Protein 2OD0 (pdb70)

Solvent-accessible surface area: 12046 Å² total

Organism: Vibrio parahaemolyticus serotype O3:K6 (strain RIMD 2210633) (NCBI:txid223926)

Foldseek 3Di:
DCLVVVCVLLCVLPDWDWDALQFIDIDGPNWWWTQDPNFIWTADPPVRQVVCVVVPAAADWRDDPHDIDGGRTHTDDPVVVVVSVSVNVVRVVRRVNRVD/DVCVVVCVLQVVLADWDWDDLPFIDIDHVRWWWTQDPNFIWTADPPVRQVVCVVVPFAADWRDDPHDIDGGRTGTDDVVLVVVRVNVNVSRNVRRVSRD

Secondary structure (DSSP, 8-state):
-THHHH--GGGGGS--EEE---SEEEESTT--EEEETTEEEEEPPHHHHHHHHHTT----EEEETTEEEE-SEEEPPHHHHH-HHHHHHHHHHHHHHHH-/--HHHH--GGGGGS-EEEE---SEEEEETT--EEEETTEEEEE--HHHHHHHHHTT----EEEETTEEEE-SEEEPPHHHHT-HHHHHHHHHHHHHHH-

Sequence (199 aa):
KPILKDSKLFEALGTIKSRSFGGFGLFADETFALVVNNQLHIRADQQTSSDFETQGLKPYVYKKRGFPVVTKYYAISSELWESSDRLIEVAKKSLENAKLKPILKDSKLFEALGTIKSRSFGGFGLFADETFALVVNNQLHIRADQQTSSDFETQGLKPYVYKKRGFPVVTKYYAISSELWESSDRLIEVAKKSLENAK

InterPro domains:
  IPR007076 TfoX, N-terminal [PF04993] (12-103)
  IPR007077 TfoX, C-terminal [PF04994] (115-193)
  IPR026256 DNA transformation protein TfoX-like, gammaproteobacteria [PIRSF028788] (6-193)
  IPR047525 DNA transformation protein TfoX-like [PTHR36121] (1-193)

Structure (mmCIF, N/CA/C/O backbone):
data_2OD0
#
_entry.id   2OD0
#
_cell.length_a   42.458
_cell.length_b   42.876
_cell.length_c   157.900
_cell.angle_alpha   90.00
_cell.angle_beta   90.00
_cell.angle_gamma   90.00
#
_symmetry.space_group_name_H-M   'P 21 21 21'
#
loop_
_entity.id
_entity.type
_entity.pdbx_description
1 polymer 'Hypothetical protein VP1028'
2 non-polymer 'MAGNESIUM ION'
3 non-polymer 'SULFATE ION'
4 water water
#
loop_
_atom_site.group_PDB
_atom_site.id
_atom_site.type_symbol
_atom_site.label_atom_id
_atom_site.label_alt_id
_atom_site.label_comp_id
_atom_site.label_asym_id
_atom_site.label_entity_id
_atom_site.label_seq_id
_atom_site.pdbx_PDB_ins_code
_atom_site.Cartn_x
_atom_site.Cartn_y
_atom_site.Cartn_z
_atom_site.occupancy
_atom_site.B_iso_or_equiv
_atom_site.auth_seq_id
_atom_site.auth_comp_id
_atom_site.auth_asym_id
_atom_site.auth_atom_id
_atom_site.pdbx_PDB_model_num
ATOM 1 N N . LYS A 1 3 ? 10.104 2.257 14.785 1.00 46.54 3 LYS A N 1
ATOM 2 C CA . LYS A 1 3 ? 11.227 2.698 15.689 1.00 45.35 3 LYS A CA 1
ATOM 3 C C . LYS A 1 3 ? 11.919 1.577 16.485 1.00 43.76 3 LYS A C 1
ATOM 4 O O . LYS A 1 3 ? 13.019 1.192 16.086 1.00 43.35 3 LYS A O 1
ATOM 10 N N . PRO A 1 4 ? 11.267 0.992 17.535 1.00 41.47 4 PRO A N 1
ATOM 11 C CA . PRO A 1 4 ? 11.959 -0.010 18.362 1.00 39.89 4 PRO A CA 1
ATOM 12 C C . PRO A 1 4 ? 11.859 -1.415 17.767 1.00 35.64 4 PRO A C 1
ATOM 13 O O . PRO A 1 4 ? 11.835 -2.402 18.479 1.00 33.03 4 PRO A O 1
ATOM 17 N N . ILE A 1 5 ? 11.839 -1.484 16.448 1.00 32.58 5 ILE A N 1
ATOM 18 C CA . ILE A 1 5 ? 11.732 -2.750 15.772 1.00 31.02 5 ILE A CA 1
ATOM 19 C C . ILE A 1 5 ? 12.817 -3.758 16.159 1.00 28.85 5 ILE A C 1
ATOM 20 O O . ILE A 1 5 ? 12.531 -4.943 16.260 1.00 27.83 5 ILE A O 1
ATOM 25 N N . LEU A 1 6 ? 14.054 -3.316 16.387 1.00 28.03 6 LEU A N 1
ATOM 26 C CA . LEU A 1 6 ? 15.138 -4.250 16.718 1.00 27.66 6 LEU A CA 1
ATOM 27 C C . LEU A 1 6 ? 14.883 -4.907 18.074 1.00 27.21 6 LEU A C 1
ATOM 28 O O . LEU A 1 6 ? 14.886 -6.116 18.237 1.00 26.91 6 LEU A O 1
ATOM 33 N N . LYS A 1 7 ? 14.675 -4.075 19.065 1.00 28.56 7 LYS A N 1
ATOM 34 C CA . LYS A 1 7 ? 14.377 -4.568 20.386 1.00 28.99 7 LYS A CA 1
ATOM 35 C C . LYS A 1 7 ? 13.099 -5.385 20.401 1.00 29.04 7 LYS A C 1
ATOM 36 O O . LYS A 1 7 ? 13.055 -6.468 20.979 1.00 29.45 7 LYS A O 1
ATOM 42 N N . ASP A 1 8 ? 12.061 -4.900 19.741 1.00 29.80 8 ASP A N 1
ATOM 43 C CA . ASP A 1 8 ? 10.819 -5.683 19.715 1.00 29.49 8 ASP A CA 1
ATOM 44 C C . ASP A 1 8 ? 10.974 -7.050 19.040 1.00 29.57 8 ASP A C 1
ATOM 45 O O . ASP A 1 8 ? 10.357 -8.027 19.481 1.00 28.45 8 ASP A O 1
ATOM 50 N N . SER A 1 9 ? 11.783 -7.113 17.978 1.00 28.61 9 SER A N 1
ATOM 51 C CA . SER A 1 9 ? 12.092 -8.391 17.332 1.00 28.65 9 SER A CA 1
ATOM 52 C C . SER A 1 9 ? 12.853 -9.347 18.240 1.00 28.20 9 SER A C 1
ATOM 53 O O . SER A 1 9 ? 12.506 -10.518 18.359 1.00 27.66 9 SER A O 1
ATOM 64 N N . LYS A 1 11 ? 13.053 -9.318 21.418 1.00 31.04 11 LYS A N 1
ATOM 65 C CA . LYS A 1 11 ? 12.193 -9.752 22.527 1.00 31.32 11 LYS A CA 1
ATOM 66 C C . LYS A 1 11 ? 11.202 -10.838 22.072 1.00 30.51 11 LYS A C 1
ATOM 67 O O . LYS A 1 11 ? 11.028 -11.852 22.758 1.00 30.28 11 LYS A O 1
ATOM 73 N N . LEU A 1 12 ? 10.574 -10.642 20.925 1.00 29.88 12 LEU A N 1
ATOM 74 C CA . LEU A 1 12 ? 9.592 -11.606 20.419 1.00 29.55 12 LEU A CA 1
ATOM 75 C C . LEU A 1 12 ? 10.229 -12.966 20.217 1.00 28.78 12 LEU A C 1
ATOM 76 O O . LEU A 1 12 ? 9.664 -14.000 20.568 1.00 26.35 12 LEU A O 1
ATOM 81 N N . PHE A 1 13 ? 11.431 -12.961 19.652 1.00 28.74 13 PHE A N 1
ATOM 82 C CA . PHE A 1 13 ? 12.087 -14.221 19.308 1.00 29.19 13 PHE A CA 1
ATOM 83 C C . PHE A 1 13 ? 12.804 -14.948 20.438 1.00 29.32 13 PHE A C 1
ATOM 84 O O . PHE A 1 13 ? 13.348 -16.035 20.212 1.00 28.72 13 PHE A O 1
ATOM 92 N N . GLU A 1 14 ? 12.756 -14.393 21.646 1.00 29.67 14 GLU A N 1
ATOM 93 C CA . GLU A 1 14 ? 13.182 -15.124 22.842 1.00 29.88 14 GLU A CA 1
ATOM 94 C C . GLU A 1 14 ? 12.396 -16.435 23.054 1.00 30.37 14 GLU A C 1
ATOM 95 O O . GLU A 1 14 ? 12.843 -17.302 23.786 1.00 29.51 14 GLU A O 1
ATOM 101 N N . ALA A 1 15 ? 11.257 -16.595 22.374 1.00 30.38 15 ALA A N 1
ATOM 102 C CA . ALA A 1 15 ? 10.615 -17.896 22.220 1.00 30.57 15 ALA A CA 1
ATOM 103 C C . ALA A 1 15 ? 11.551 -18.947 21.638 1.00 30.74 15 ALA A C 1
ATOM 104 O O . ALA A 1 15 ? 11.321 -20.132 21.812 1.00 31.37 15 ALA A O 1
ATOM 106 N N . LEU A 1 16 ? 12.610 -18.523 20.955 1.00 30.69 16 LEU A N 1
ATOM 107 C CA . LEU A 1 16 ? 13.614 -19.435 20.414 1.00 30.81 16 LEU A CA 1
ATOM 108 C C . LEU A 1 16 ? 14.835 -19.609 21.335 1.00 30.80 16 LEU A C 1
ATOM 109 O O . LEU A 1 16 ? 15.799 -20.304 20.977 1.00 32.01 16 LEU A O 1
ATOM 114 N N . GLY A 1 17 ? 14.785 -18.985 22.506 1.00 30.06 17 GLY A N 1
ATOM 115 C CA . GLY A 1 17 ? 15.892 -18.970 23.448 1.00 29.60 17 GLY A CA 1
ATOM 116 C C . GLY A 1 17 ? 16.607 -17.645 23.423 1.00 28.83 17 GLY A C 1
ATOM 117 O O . GLY A 1 17 ? 16.103 -16.672 22.888 1.00 29.25 17 GLY A O 1
ATOM 118 N N . THR A 1 18 ? 17.812 -17.609 23.971 1.00 28.57 18 THR A N 1
ATOM 119 C CA . THR A 1 18 ? 18.597 -16.380 23.971 1.00 28.19 18 THR A CA 1
ATOM 120 C C . THR A 1 18 ? 18.779 -15.863 22.535 1.00 27.19 18 THR A C 1
ATOM 121 O O . THR A 1 18 ? 19.112 -16.623 21.626 1.00 27.39 18 THR A O 1
ATOM 125 N N . ILE A 1 19 ? 18.583 -14.565 22.348 1.00 26.99 19 ILE A N 1
ATOM 126 C CA . ILE A 1 19 ? 18.769 -13.933 21.039 1.00 27.26 19 ILE A CA 1
ATOM 127 C C . ILE A 1 19 ? 19.981 -13.033 21.157 1.00 27.42 19 ILE A C 1
ATOM 128 O O . ILE A 1 19 ? 20.114 -12.289 22.150 1.00 26.51 19 ILE A O 1
ATOM 133 N N . LYS A 1 20 ? 20.879 -13.157 20.176 1.00 27.81 20 LYS A N 1
ATOM 134 C CA . LYS A 1 20 ? 22.077 -12.339 20.068 1.00 28.60 20 LYS A CA 1
ATOM 135 C C . LYS A 1 20 ? 22.019 -11.514 18.797 1.00 28.90 20 LYS A C 1
ATOM 136 O O . LYS A 1 20 ? 21.404 -11.934 17.825 1.00 28.25 20 LYS A O 1
ATOM 142 N N . SER A 1 21 ? 22.625 -10.334 18.832 1.00 28.90 21 SER A N 1
ATOM 143 C CA . SER A 1 21 ? 22.673 -9.443 17.671 1.00 29.66 21 SER A CA 1
ATOM 144 C C . SER A 1 21 ? 24.088 -8.886 17.490 1.00 30.18 21 SER A C 1
ATOM 145 O O . SER A 1 21 ? 24.839 -8.705 18.479 1.00 29.20 21 SER A O 1
ATOM 148 N N . ARG A 1 22 ? 24.440 -8.657 16.233 1.00 29.75 22 ARG A N 1
ATOM 149 C CA . ARG A 1 22 ? 25.639 -7.933 15.861 1.00 30.81 22 ARG A CA 1
ATOM 150 C C . ARG A 1 22 ? 25.426 -7.323 14.479 1.00 29.95 22 ARG A C 1
ATOM 151 O O . ARG A 1 22 ? 24.458 -7.653 13.791 1.00 29.10 22 ARG A O 1
ATOM 159 N N . SER A 1 23 ? 26.304 -6.401 14.111 1.00 29.14 23 SER A N 1
ATOM 160 C CA . SER A 1 23 ? 26.226 -5.702 12.829 1.00 28.81 23 SER A CA 1
ATOM 161 C C . SER A 1 23 ? 26.330 -6.733 11.720 1.00 28.00 23 SER A C 1
ATOM 162 O O . SER A 1 23 ? 27.231 -7.558 11.744 1.00 28.49 23 SER A O 1
ATOM 173 N N . PHE A 1 25 ? 25.380 -6.833 7.302 1.00 28.95 25 PHE A N 1
ATOM 174 C CA . PHE A 1 25 ? 24.774 -6.398 6.016 1.00 29.03 25 PHE A CA 1
ATOM 175 C C . PHE A 1 25 ? 24.156 -5.006 6.060 1.00 29.28 25 PHE A C 1
ATOM 176 O O . PHE A 1 25 ? 23.147 -4.732 5.393 1.00 29.77 25 PHE A O 1
ATOM 184 N N . GLY A 1 26 ? 24.770 -4.134 6.855 1.00 28.46 26 GLY A N 1
ATOM 185 C CA . GLY A 1 26 ? 24.340 -2.735 6.981 1.00 28.91 26 GLY A CA 1
ATOM 186 C C . GLY A 1 26 ? 23.269 -2.515 8.022 1.00 29.14 26 GLY A C 1
ATOM 187 O O . GLY A 1 26 ? 22.867 -1.377 8.270 1.00 29.43 26 GLY A O 1
ATOM 188 N N . GLY A 1 27 ? 22.815 -3.600 8.645 1.00 28.32 27 GLY A N 1
ATOM 189 C CA . GLY A 1 27 ? 21.857 -3.522 9.750 1.00 28.93 27 GLY A CA 1
ATOM 190 C C . GLY A 1 27 ? 22.296 -4.397 10.913 1.00 28.14 27 GLY A C 1
ATOM 191 O O . GLY A 1 27 ? 23.475 -4.481 11.214 1.00 27.78 27 GLY A O 1
ATOM 192 N N . PHE A 1 28 ? 21.344 -5.059 11.560 1.00 27.84 28 PHE A N 1
ATOM 193 C CA . PHE A 1 28 ? 21.633 -5.903 12.719 1.00 28.31 28 PHE A CA 1
ATOM 194 C C . PHE A 1 28 ? 21.065 -7.278 12.531 1.00 27.54 28 PHE A C 1
ATOM 195 O O . PHE A 1 28 ? 19.866 -7.426 12.338 1.00 28.37 28 PHE A O 1
ATOM 203 N N . GLY A 1 29 ? 21.932 -8.275 12.533 1.00 26.78 29 GLY A N 1
ATOM 204 C CA . GLY A 1 29 ? 21.509 -9.673 12.398 1.00 26.95 29 GLY A CA 1
ATOM 205 C C . GLY A 1 29 ? 21.024 -10.208 13.724 1.00 27.14 29 GLY A C 1
ATOM 206 O O . GLY A 1 29 ? 21.549 -9.800 14.780 1.00 27.34 29 GLY A O 1
ATOM 207 N N . LEU A 1 30 ? 20.042 -11.115 13.679 1.00 26.90 30 LEU A N 1
ATOM 208 C CA . LEU A 1 30 ? 19.507 -11.780 14.856 1.00 27.64 30 LEU A CA 1
ATOM 209 C C . LEU A 1 30 ? 19.889 -13.262 14.790 1.00 27.12 30 LEU A C 1
ATOM 210 O O . LEU A 1 30 ? 19.715 -13.900 13.762 1.00 26.61 30 LEU A O 1
ATOM 215 N N . PHE A 1 31 ? 20.404 -13.767 15.911 1.00 26.88 31 PHE A N 1
ATOM 216 C CA . PHE A 1 31 ? 20.976 -15.112 16.042 1.00 27.14 31 PHE A CA 1
ATOM 217 C C . PHE A 1 31 ? 20.349 -15.853 17.216 1.00 27.30 31 PHE A C 1
ATOM 218 O O . PHE A 1 31 ? 20.139 -15.279 18.289 1.00 26.36 31 PHE A O 1
ATOM 226 N N . ALA A 1 32 ? 20.049 -17.129 16.980 1.00 28.39 32 ALA A N 1
ATOM 227 C CA . ALA A 1 32 ? 19.606 -18.063 18.000 1.00 29.37 32 ALA A CA 1
ATOM 228 C C . ALA A 1 32 ? 20.399 -19.328 17.763 1.00 30.34 32 ALA A C 1
ATOM 229 O O . ALA A 1 32 ? 20.705 -19.662 16.617 1.00 30.14 32 ALA A O 1
ATOM 231 N N . ASP A 1 33 ? 20.780 -20.016 18.835 1.00 31.73 33 ASP A N 1
ATOM 232 C CA . ASP A 1 33 ? 21.598 -21.211 18.719 1.00 32.81 33 ASP A CA 1
ATOM 233 C C . ASP A 1 33 ? 22.766 -20.999 17.749 1.00 33.02 33 ASP A C 1
ATOM 234 O O . ASP A 1 33 ? 23.027 -21.857 16.909 1.00 33.16 33 ASP A O 1
ATOM 239 N N . GLU A 1 34 ? 23.427 -19.842 17.841 1.00 33.48 34 GLU A N 1
ATOM 240 C CA . GLU A 1 34 ? 24.590 -19.487 16.987 1.00 34.36 34 GLU A CA 1
ATOM 241 C C . GLU A 1 34 ? 24.311 -19.390 15.496 1.00 33.81 34 GLU A C 1
ATOM 242 O O . GLU A 1 34 ? 25.241 -19.475 14.703 1.00 35.32 34 GLU A O 1
ATOM 248 N N . THR A 1 35 ? 23.052 -19.236 15.104 1.00 32.26 35 THR A N 1
ATOM 249 C CA . THR A 1 35 ? 22.662 -19.210 13.694 1.00 31.85 35 THR A CA 1
ATOM 250 C C . THR A 1 35 ? 21.811 -17.985 13.420 1.00 30.59 35 THR A C 1
ATOM 251 O O . THR A 1 35 ? 20.819 -17.768 14.106 1.00 29.22 35 THR A O 1
ATOM 263 N N . PHE A 1 37 ? 19.037 -15.850 11.686 1.00 27.74 37 PHE A N 1
ATOM 264 C CA . PHE A 1 37 ? 17.747 -16.151 11.076 1.00 27.18 37 PHE A CA 1
ATOM 265 C C . PHE A 1 37 ? 16.962 -14.894 10.655 1.00 26.26 37 PHE A C 1
ATOM 266 O O . PHE A 1 37 ? 15.923 -14.995 10.000 1.00 25.18 37 PHE A O 1
ATOM 274 N N . ALA A 1 38 ? 17.433 -13.719 11.058 1.00 25.61 38 ALA A N 1
ATOM 275 C CA . ALA A 1 38 ? 16.727 -12.497 10.844 1.00 25.42 38 ALA A CA 1
ATOM 276 C C . ALA A 1 38 ? 17.699 -11.349 10.764 1.00 25.96 38 ALA A C 1
ATOM 277 O O . ALA A 1 38 ? 18.865 -11.451 11.182 1.00 25.67 38 ALA A O 1
ATOM 279 N N . LEU A 1 39 ? 17.200 -10.274 10.163 1.00 26.24 39 LEU A N 1
ATOM 280 C CA . LEU A 1 39 ? 17.963 -9.044 9.931 1.00 26.91 39 LEU A CA 1
ATOM 281 C C . LEU A 1 39 ? 17.024 -7.884 10.100 1.00 26.70 39 LEU A C 1
ATOM 282 O O . LEU A 1 39 ? 15.946 -7.879 9.486 1.00 26.56 39 LEU A O 1
ATOM 287 N N . VAL A 1 40 ? 17.446 -6.898 10.892 1.00 26.41 40 VAL A N 1
ATOM 288 C CA . VAL A 1 40 ? 16.727 -5.641 11.010 1.00 27.32 40 VAL A CA 1
ATOM 289 C C . VAL A 1 40 ? 17.567 -4.563 10.338 1.00 27.93 40 VAL A C 1
ATOM 290 O O . VAL A 1 40 ? 18.739 -4.362 10.696 1.00 27.00 40 VAL A O 1
ATOM 294 N N . VAL A 1 41 ? 16.994 -3.951 9.305 1.00 28.55 41 VAL A N 1
ATOM 295 C CA . VAL A 1 41 ? 17.668 -2.926 8.487 1.00 29.24 41 VAL A CA 1
ATOM 296 C C . VAL A 1 41 ? 16.554 -2.084 7.848 1.00 29.90 41 VAL A C 1
ATOM 297 O O . VAL A 1 41 ? 15.449 -2.564 7.677 1.00 29.55 41 VAL A O 1
ATOM 301 N N . ASN A 1 42 ? 16.826 -0.813 7.542 1.00 31.74 42 ASN A N 1
ATOM 302 C CA . ASN A 1 42 ? 15.794 0.113 7.041 1.00 32.19 42 ASN A CA 1
ATOM 303 C C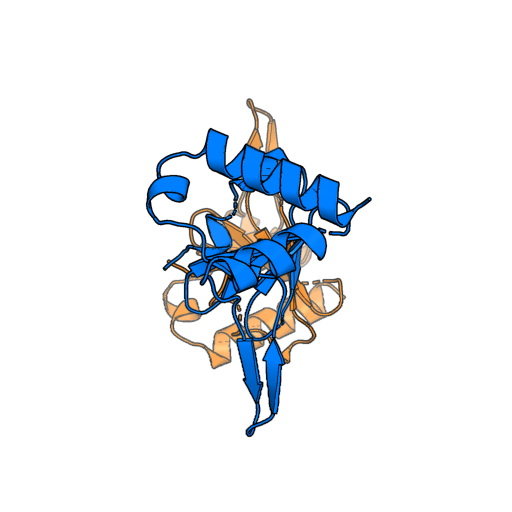 . ASN A 1 42 ? 14.528 0.108 7.906 1.00 32.55 42 ASN A C 1
ATOM 304 O O . ASN A 1 42 ? 13.405 0.212 7.394 1.00 32.75 42 ASN A O 1
ATOM 309 N N . ASN A 1 43 ? 14.741 -0.024 9.204 1.00 32.12 43 ASN A N 1
ATOM 310 C CA . ASN A 1 43 ? 13.664 -0.118 10.190 1.00 33.15 43 ASN A CA 1
ATOM 311 C C . ASN A 1 43 ? 12.604 -1.187 9.886 1.00 32.42 43 ASN A C 1
ATOM 312 O O . ASN A 1 43 ? 11.429 -1.012 10.199 1.00 31.84 43 ASN A O 1
ATOM 317 N N . GLN A 1 44 ? 13.045 -2.304 9.316 1.00 31.37 44 GLN A N 1
ATOM 318 C CA . GLN A 1 44 ? 12.165 -3.397 8.888 1.00 32.03 44 GLN A CA 1
ATOM 319 C C . GLN A 1 44 ? 12.768 -4.729 9.289 1.00 29.94 44 GLN A C 1
ATOM 320 O O . GLN A 1 44 ? 13.998 -4.923 9.204 1.00 29.30 44 GLN A O 1
ATOM 326 N N . LEU A 1 45 ? 11.917 -5.616 9.783 1.00 28.34 45 LEU A N 1
ATOM 327 C CA . LEU A 1 45 ? 12.289 -6.996 10.034 1.00 27.57 45 LEU A CA 1
ATOM 328 C C . LEU A 1 45 ? 12.307 -7.812 8.751 1.00 26.98 45 LEU A C 1
ATOM 329 O O . LEU A 1 45 ? 11.356 -7.801 7.977 1.00 26.15 45 LEU A O 1
ATOM 334 N N . HIS A 1 46 ? 13.423 -8.521 8.546 1.00 26.78 46 HIS A N 1
ATOM 335 C CA . HIS A 1 46 ? 13.588 -9.456 7.455 1.00 26.61 46 HIS A CA 1
ATOM 336 C C . HIS A 1 46 ? 13.891 -10.849 8.028 1.00 26.57 46 HIS A C 1
ATOM 337 O O . HIS A 1 46 ? 14.608 -10.985 9.028 1.00 25.83 46 HIS A O 1
ATOM 344 N N . ILE A 1 47 ? 13.390 -11.869 7.354 1.00 26.38 47 ILE A N 1
ATOM 345 C CA . ILE A 1 47 ? 13.640 -13.263 7.729 1.00 27.12 47 ILE A CA 1
ATOM 346 C C . ILE A 1 47 ? 14.490 -13.943 6.671 1.00 26.99 47 ILE A C 1
ATOM 347 O O . ILE A 1 47 ? 14.392 -13.603 5.463 1.00 25.15 47 ILE A O 1
ATOM 352 N N . ARG A 1 48 ? 15.334 -14.888 7.119 1.00 27.97 48 ARG A N 1
ATOM 353 C CA . ARG A 1 48 ? 16.222 -15.649 6.215 1.00 28.65 48 ARG A CA 1
ATOM 354 C C . ARG A 1 48 ? 15.466 -16.691 5.433 1.00 28.09 48 ARG A C 1
ATOM 355 O O . ARG A 1 48 ? 14.829 -17.549 6.016 1.00 28.40 48 ARG A O 1
ATOM 363 N N . ALA A 1 49 ? 15.567 -16.603 4.116 1.00 27.91 49 ALA A N 1
ATOM 364 C CA . ALA A 1 49 ? 15.117 -17.648 3.182 1.00 28.60 49 ALA A CA 1
ATOM 365 C C . ALA A 1 49 ? 16.305 -18.527 2.809 1.00 29.45 49 ALA A C 1
ATOM 366 O O . ALA A 1 49 ? 17.342 -18.019 2.393 1.00 30.80 49 ALA A O 1
ATOM 368 N N . ASP A 1 50 ? 16.161 -19.838 2.908 1.00 30.91 50 ASP A N 1
ATOM 369 C CA . ASP A 1 50 ? 17.227 -20.717 2.461 1.00 31.79 50 ASP A CA 1
ATOM 370 C C . ASP A 1 50 ? 17.357 -20.658 0.919 1.00 32.54 50 ASP A C 1
ATOM 371 O O . ASP A 1 50 ? 16.553 -20.008 0.246 1.00 31.79 50 ASP A O 1
ATOM 376 N N . GLN A 1 51 ? 18.397 -21.289 0.381 1.00 32.56 51 GLN A N 1
ATOM 377 C CA . GLN A 1 51 ? 18.678 -21.181 -1.044 1.00 34.03 51 GLN A CA 1
ATOM 378 C C . GLN A 1 51 ? 17.442 -21.484 -1.867 1.00 33.26 51 GLN A C 1
ATOM 379 O O . GLN A 1 51 ? 17.064 -20.723 -2.736 1.00 32.98 51 GLN A O 1
ATOM 385 N N . GLN A 1 52 ? 16.836 -22.624 -1.580 1.00 32.94 52 GLN A N 1
ATOM 386 C CA . GLN A 1 52 ? 15.650 -23.082 -2.291 1.00 32.87 52 GLN A CA 1
ATOM 387 C C . GLN A 1 52 ? 14.485 -22.096 -2.194 1.00 31.15 52 GLN A C 1
ATOM 388 O O . GLN A 1 52 ? 13.796 -21.833 -3.172 1.00 30.41 52 GLN A O 1
ATOM 394 N N . THR A 1 53 ? 14.262 -21.552 -1.001 1.00 29.92 53 THR A N 1
ATOM 395 C CA . THR A 1 53 ? 13.188 -20.590 -0.796 1.00 29.39 53 THR A CA 1
ATOM 396 C C . THR A 1 53 ? 13.528 -19.298 -1.546 1.00 28.97 53 THR A C 1
ATOM 397 O O . THR A 1 53 ? 12.678 -18.737 -2.222 1.00 27.85 53 THR A O 1
ATOM 401 N N . 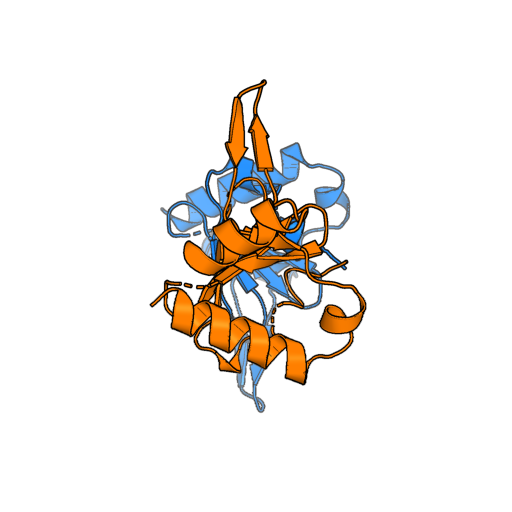SER A 1 54 ? 14.781 -18.854 -1.483 1.00 28.71 54 SER A N 1
ATOM 402 C CA . SER A 1 54 ? 15.135 -17.583 -2.109 1.00 29.05 54 SER A CA 1
ATOM 403 C C . SER A 1 54 ? 15.048 -17.662 -3.631 1.00 28.67 54 SER A C 1
ATOM 404 O O . SER A 1 54 ? 14.568 -16.715 -4.287 1.00 27.10 54 SER A O 1
ATOM 407 N N . SER A 1 55 ? 15.498 -18.777 -4.205 1.00 29.19 55 SER A N 1
ATOM 408 C CA . SER A 1 55 ? 15.356 -18.960 -5.664 1.00 29.57 55 SER A CA 1
ATOM 409 C C . SER A 1 55 ? 13.913 -18.897 -6.107 1.00 28.31 55 SER A C 1
ATOM 410 O O . SER A 1 55 ? 13.576 -18.238 -7.086 1.00 28.17 55 SER A O 1
ATOM 413 N N . ASP A 1 56 ? 13.071 -19.608 -5.383 1.00 27.99 56 ASP A N 1
ATOM 414 C CA . ASP A 1 56 ? 11.642 -19.613 -5.668 1.00 27.59 56 ASP A CA 1
ATOM 415 C C . ASP A 1 56 ? 11.046 -18.233 -5.573 1.00 27.12 56 ASP A C 1
ATOM 416 O O . ASP A 1 56 ? 10.402 -17.780 -6.498 1.00 27.21 56 ASP A O 1
ATOM 421 N N . PHE A 1 57 ? 11.249 -17.558 -4.434 1.00 27.03 57 PHE A N 1
ATOM 422 C CA . PHE A 1 57 ? 10.828 -16.151 -4.269 1.00 26.89 57 PHE A CA 1
ATOM 423 C C . PHE A 1 57 ? 11.200 -15.235 -5.425 1.00 26.72 57 PHE A C 1
ATOM 424 O O . PHE A 1 57 ? 10.379 -14.461 -5.905 1.00 26.34 57 PHE A O 1
ATOM 432 N N . GLU A 1 58 ? 12.455 -15.317 -5.870 1.00 26.57 58 GLU A N 1
ATOM 433 C CA . GLU A 1 58 ? 12.935 -14.516 -6.992 1.00 26.93 58 GLU A CA 1
ATOM 434 C C . GLU A 1 58 ? 12.227 -14.847 -8.313 1.00 26.34 58 GLU A C 1
ATOM 435 O O . GLU A 1 58 ? 11.862 -13.948 -9.053 1.00 26.17 58 GLU A O 1
ATOM 441 N N . THR A 1 59 ? 12.027 -16.129 -8.584 1.00 25.98 59 THR A N 1
ATOM 442 C CA . THR A 1 59 ? 11.272 -16.566 -9.744 1.00 26.59 59 THR A CA 1
ATOM 443 C C . THR A 1 59 ? 9.842 -16.041 -9.688 1.00 26.37 59 THR A C 1
ATOM 444 O O . THR A 1 59 ? 9.249 -15.732 -10.716 1.00 25.59 59 THR A O 1
ATOM 448 N N . GLN A 1 60 ? 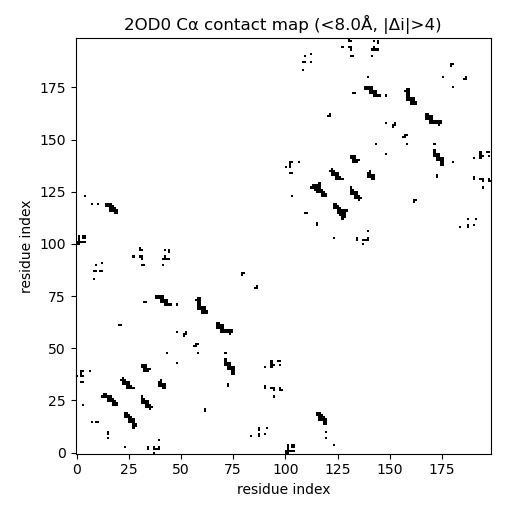9.315 -15.926 -8.467 1.00 26.44 60 GLN A N 1
ATOM 449 C CA . GLN A 1 60 ?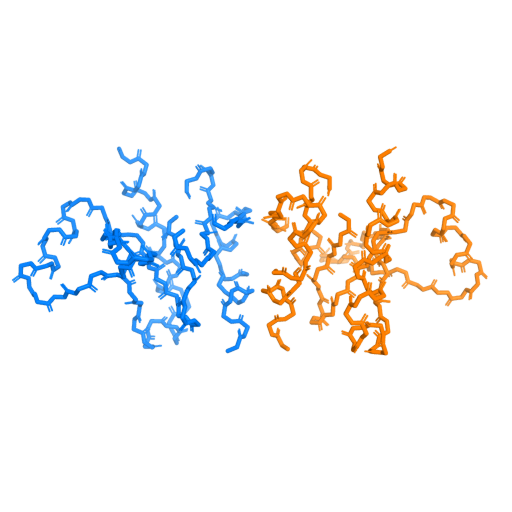 7.940 -15.458 -8.243 1.00 26.05 60 GLN A CA 1
ATOM 450 C C . GLN A 1 60 ? 7.851 -13.951 -7.987 1.00 25.60 60 GLN A C 1
ATOM 451 O O . GLN A 1 60 ? 6.854 -13.466 -7.499 1.00 24.33 60 GLN A O 1
ATOM 457 N N . GLY A 1 61 ? 8.901 -13.217 -8.334 1.00 26.23 61 GLY A N 1
ATOM 458 C CA . GLY A 1 61 ? 8.838 -11.754 -8.410 1.00 27.20 61 GLY A CA 1
ATOM 459 C C . GLY A 1 61 ? 9.124 -10.981 -7.152 1.00 27.60 61 GLY A C 1
ATOM 460 O O . GLY A 1 61 ? 8.891 -9.794 -7.108 1.00 27.70 61 GLY A O 1
ATOM 461 N N . LEU A 1 62 ? 9.604 -11.671 -6.132 1.00 28.72 62 LEU A N 1
ATOM 462 C CA . LEU A 1 62 ? 9.959 -11.080 -4.868 1.00 30.01 62 LEU A CA 1
ATOM 463 C C . LEU A 1 62 ? 11.461 -10.789 -4.875 1.00 31.43 62 LEU A C 1
ATOM 464 O O . LEU A 1 62 ? 12.220 -11.418 -5.620 1.00 31.91 62 LEU A O 1
ATOM 469 N N . LYS A 1 63 ? 11.877 -9.815 -4.071 1.00 31.74 63 LYS A N 1
ATOM 470 C CA . LYS A 1 63 ? 13.248 -9.320 -4.107 1.00 31.79 63 LYS A CA 1
ATOM 471 C C . LYS A 1 63 ? 13.819 -9.302 -2.685 1.00 30.47 63 LYS A C 1
ATOM 472 O O . LYS A 1 63 ? 13.223 -8.749 -1.775 1.00 30.74 63 LYS A O 1
ATOM 478 N N . PRO A 1 64 ? 15.000 -9.888 -2.488 1.00 30.54 64 PRO A N 1
ATOM 479 C CA . PRO A 1 64 ? 15.643 -9.798 -1.177 1.00 30.00 64 PRO A CA 1
ATOM 480 C C . PRO A 1 64 ? 16.278 -8.431 -0.937 1.00 29.29 64 PRO A C 1
ATOM 481 O O . PRO A 1 64 ? 16.508 -7.669 -1.888 1.00 27.42 64 PRO A O 1
ATOM 485 N N . TYR A 1 65 ? 16.608 -8.175 0.326 1.00 28.02 65 TYR A N 1
ATOM 486 C CA . TYR A 1 65 ? 17.333 -6.990 0.720 1.00 27.20 65 TYR A CA 1
ATOM 487 C C . TYR A 1 65 ? 18.736 -7.104 0.095 1.00 27.50 65 TYR A C 1
ATOM 488 O O . TYR A 1 65 ? 19.328 -8.188 0.064 1.00 27.12 65 TYR A O 1
ATOM 497 N N . VAL A 1 66 ? 19.224 -5.984 -0.417 1.00 27.72 66 VAL A N 1
ATOM 498 C CA . VAL A 1 66 ? 20.544 -5.859 -1.005 1.00 27.95 66 VAL A CA 1
ATOM 499 C C . VAL A 1 66 ? 21.325 -4.823 -0.213 1.00 28.81 66 VAL A C 1
ATOM 500 O O . VAL A 1 66 ? 20.871 -3.697 -0.065 1.00 28.41 66 VAL A O 1
ATOM 504 N N . TYR A 1 67 ? 22.497 -5.194 0.300 1.00 30.70 67 TYR A N 1
ATOM 505 C CA . TYR A 1 67 ? 23.386 -4.237 0.967 1.00 31.09 67 TYR A CA 1
ATOM 506 C C . TYR A 1 67 ? 24.315 -3.618 -0.087 1.00 31.48 67 TYR A C 1
ATOM 507 O O . TYR A 1 67 ? 24.830 -4.325 -0.944 1.00 31.32 67 TYR A O 1
ATOM 516 N N . LYS A 1 68 ? 24.526 -2.307 -0.010 1.00 31.84 68 LYS A N 1
ATOM 517 C CA . LYS A 1 68 ? 25.390 -1.602 -0.943 1.00 33.32 68 LYS A CA 1
ATOM 518 C C . LYS A 1 68 ? 26.434 -0.748 -0.259 1.00 32.52 68 LYS A C 1
ATOM 519 O O . LYS A 1 68 ? 26.178 -0.133 0.775 1.00 32.78 68 LYS A O 1
ATOM 525 N N . LYS A 1 69 ? 27.623 -0.725 -0.842 1.00 32.04 69 LYS A N 1
ATOM 526 C CA . LYS A 1 69 ? 28.672 0.162 -0.385 1.00 31.63 69 LYS A CA 1
ATOM 527 C C . LYS A 1 69 ? 29.485 0.557 -1.580 1.00 31.11 69 LYS A C 1
ATOM 528 O O . LYS A 1 69 ? 29.967 -0.290 -2.328 1.00 30.40 69 LYS A O 1
ATOM 534 N N . ARG A 1 70 ? 29.589 1.868 -1.780 1.00 30.84 70 ARG A N 1
ATOM 535 C CA . ARG A 1 70 ? 30.349 2.453 -2.870 1.00 31.62 70 ARG A CA 1
ATOM 536 C C . ARG A 1 70 ? 30.163 1.728 -4.197 1.00 30.17 70 ARG A C 1
ATOM 537 O O . ARG A 1 70 ? 31.111 1.493 -4.954 1.00 29.38 70 ARG A O 1
ATOM 545 N N . GLY A 1 71 ? 28.917 1.381 -4.491 1.00 29.21 71 GLY A N 1
ATOM 546 C CA . GLY A 1 71 ? 28.601 0.816 -5.791 1.00 28.41 71 GLY A CA 1
ATOM 547 C C . GLY A 1 71 ? 28.817 -0.682 -5.926 1.00 28.20 71 GLY A C 1
ATOM 548 O O . GLY A 1 71 ? 28.814 -1.218 -7.050 1.00 29.06 71 GLY A O 1
ATOM 549 N N . PHE A 1 72 ? 29.023 -1.344 -4.794 1.00 27.99 72 PHE A N 1
ATOM 550 C CA . PHE A 1 72 ? 29.182 -2.790 -4.717 1.00 27.58 72 PHE A CA 1
ATOM 551 C C . PHE A 1 72 ? 27.975 -3.346 -3.959 1.00 26.84 72 PHE A C 1
ATOM 552 O O . PHE A 1 72 ? 27.869 -3.206 -2.704 1.00 26.75 72 PHE A O 1
ATOM 560 N N . PRO A 1 73 ? 27.056 -3.981 -4.695 1.00 26.66 73 PRO A N 1
ATOM 561 C CA . PRO A 1 73 ? 25.896 -4.585 -4.114 1.00 27.05 73 PRO A CA 1
ATOM 562 C C . PRO A 1 73 ? 26.125 -6.052 -3.708 1.00 27.54 73 PRO A C 1
ATOM 563 O O . PRO A 1 73 ? 26.842 -6.788 -4.380 1.00 29.48 73 PRO A O 1
ATOM 567 N N . VAL A 1 74 ? 25.533 -6.432 -2.581 1.00 27.67 74 VAL A N 1
ATOM 568 C CA . VAL A 1 74 ? 25.545 -7.787 -2.059 1.00 26.87 74 VAL A CA 1
ATOM 569 C C . VAL A 1 74 ? 24.085 -8.189 -1.847 1.00 27.30 74 VAL A C 1
ATOM 570 O O . VAL A 1 74 ? 23.392 -7.656 -0.975 1.00 25.01 74 VAL A O 1
ATOM 574 N N . VAL A 1 75 ? 23.633 -9.121 -2.664 1.00 27.44 75 VAL A N 1
ATOM 575 C CA . VAL A 1 75 ? 22.264 -9.599 -2.597 1.00 28.06 75 VAL A CA 1
ATOM 576 C C . VAL A 1 75 ? 22.211 -10.628 -1.456 1.00 28.66 75 VAL A C 1
ATOM 577 O O . VAL A 1 75 ? 22.971 -11.585 -1.445 1.00 28.47 75 VAL A O 1
ATOM 581 N N . THR A 1 76 ? 21.355 -10.387 -0.478 1.00 28.53 76 THR A N 1
ATOM 582 C CA . THR A 1 76 ? 21.276 -11.244 0.696 1.00 28.85 76 THR A CA 1
ATOM 583 C C . THR A 1 76 ? 20.156 -12.267 0.514 1.00 29.44 76 THR A C 1
ATOM 584 O O . THR A 1 76 ? 19.440 -12.251 -0.494 1.00 29.16 76 THR A O 1
ATOM 588 N N . LYS A 1 77 ? 20.023 -13.146 1.507 1.00 29.24 77 LYS A N 1
ATOM 589 C CA . LYS A 1 77 ? 18.905 -14.099 1.603 1.00 30.58 77 LYS A CA 1
ATOM 590 C C . LYS A 1 77 ? 17.734 -13.603 2.480 1.00 29.86 77 LYS A C 1
ATOM 591 O O . LYS A 1 77 ? 16.845 -14.375 2.825 1.00 29.63 77 LYS A O 1
ATOM 597 N N . TYR A 1 78 ? 17.743 -12.311 2.812 1.00 28.30 78 TYR A N 1
ATOM 598 C CA . TYR A 1 78 ? 16.833 -11.727 3.770 1.00 28.65 78 TYR A CA 1
ATOM 599 C C . TYR A 1 78 ? 15.680 -10.983 3.095 1.00 28.42 78 TYR A C 1
ATOM 600 O O . TYR A 1 78 ? 15.888 -10.031 2.305 1.00 28.28 78 TYR A O 1
ATOM 609 N N . TYR A 1 79 ? 14.464 -11.451 3.399 1.00 28.75 79 TYR A N 1
ATOM 610 C CA . TYR A 1 79 ? 13.238 -10.882 2.846 1.00 28.81 79 TYR A CA 1
ATOM 611 C C . TYR A 1 79 ? 12.421 -10.141 3.913 1.00 29.62 79 TYR A C 1
ATOM 612 O O . TYR A 1 79 ? 12.173 -10.663 5.001 1.00 27.00 79 TYR A O 1
ATOM 621 N N . ALA A 1 80 ? 12.015 -8.923 3.575 1.00 30.20 80 ALA A N 1
ATOM 622 C CA . ALA A 1 80 ? 11.214 -8.092 4.440 1.00 31.37 80 ALA A CA 1
ATOM 623 C C . ALA A 1 80 ? 9.906 -8.805 4.734 1.00 31.63 80 ALA A C 1
ATOM 624 O O . ALA A 1 80 ? 9.280 -9.309 3.821 1.00 31.82 80 ALA A O 1
ATOM 626 N N . ILE A 1 81 ? 9.506 -8.866 5.998 1.00 30.82 81 ILE A N 1
ATOM 627 C CA . ILE A 1 81 ? 8.258 -9.542 6.342 1.00 32.74 81 ILE A CA 1
ATOM 628 C C . ILE A 1 81 ? 7.098 -8.610 6.043 1.00 34.18 81 ILE A C 1
ATOM 629 O O . ILE A 1 81 ? 7.298 -7.421 5.837 1.00 34.78 81 ILE A O 1
ATOM 634 N N . SER A 1 82 ? 5.887 -9.133 5.962 1.00 35.58 82 SER A N 1
ATOM 635 C CA . SER A 1 82 ? 4.747 -8.244 5.784 1.00 36.35 82 SER A CA 1
ATOM 636 C C . SER A 1 82 ? 4.355 -7.646 7.097 1.00 36.56 82 SER A C 1
ATOM 637 O O . SER A 1 82 ? 4.533 -8.245 8.163 1.00 36.09 82 SER A O 1
ATOM 640 N N . SER A 1 83 ? 3.760 -6.468 7.006 1.00 37.26 83 SER A N 1
ATOM 641 C CA . SER A 1 83 ? 3.137 -5.819 8.150 1.00 37.63 83 SER A CA 1
ATOM 642 C C . SER A 1 83 ? 2.166 -6.752 8.895 1.00 37.04 83 SER A C 1
ATOM 643 O O . SER A 1 83 ? 2.128 -6.773 10.132 1.00 36.74 83 SER A O 1
ATOM 646 N N . GLU A 1 84 ? 1.405 -7.538 8.143 1.00 36.25 84 GLU A N 1
ATOM 647 C CA . GLU A 1 84 ? 0.404 -8.456 8.707 1.00 36.78 84 GLU A CA 1
ATOM 648 C C . GLU A 1 84 ? 1.032 -9.492 9.630 1.00 36.80 84 GLU A C 1
ATOM 649 O O . GLU A 1 84 ? 0.505 -9.779 10.712 1.00 35.97 84 GLU A O 1
ATOM 655 N N . LEU A 1 85 ? 2.179 -10.018 9.228 1.00 37.61 85 LEU A N 1
ATOM 656 C CA . LEU A 1 85 ? 2.925 -10.949 10.079 1.00 39.56 85 LEU A CA 1
ATOM 657 C C . LEU A 1 85 ? 3.225 -10.421 11.476 1.00 40.30 85 LEU A C 1
ATOM 658 O O . LEU A 1 85 ? 3.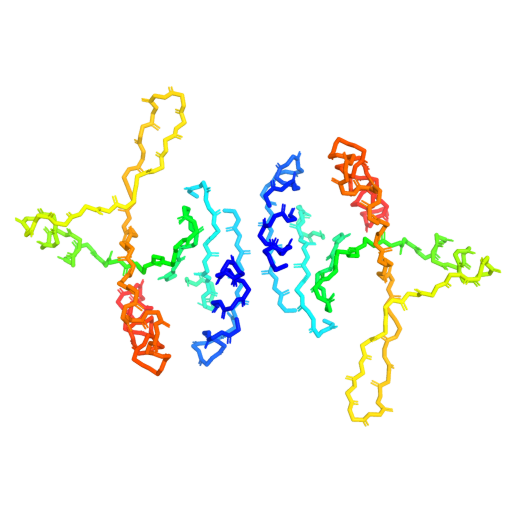137 -11.172 12.433 1.00 39.20 85 LEU A O 1
ATOM 663 N N . TRP A 1 86 ? 3.562 -9.136 11.592 1.00 42.43 86 TRP A N 1
ATOM 664 C CA . TRP A 1 86 ? 3.782 -8.492 12.911 1.00 43.56 86 TRP A CA 1
ATOM 665 C C . TRP A 1 86 ? 2.582 -8.532 13.808 1.00 44.71 86 TRP A C 1
ATOM 666 O O . TRP A 1 86 ? 2.702 -8.645 15.024 1.00 45.66 86 TRP A O 1
ATOM 677 N N . GLU A 1 87 ? 1.413 -8.394 13.210 1.00 44.56 87 GLU A N 1
ATOM 678 C CA . GLU A 1 87 ? 0.174 -8.478 13.942 1.00 45.22 87 GLU A CA 1
ATOM 679 C C . GLU A 1 87 ? -0.107 -9.905 14.410 1.00 44.73 87 GLU A C 1
ATOM 680 O O . GLU A 1 87 ? -0.997 -10.141 15.233 1.00 45.26 87 GLU A O 1
ATOM 686 N N . SER A 1 88 ? 0.666 -10.845 13.878 1.00 43.79 88 SER A N 1
ATOM 687 C CA . SER A 1 88 ? 0.480 -12.275 14.095 1.00 43.45 88 SER A CA 1
ATOM 688 C C . SER A 1 88 ? 1.701 -12.847 14.863 1.00 41.97 88 SER A C 1
ATOM 689 O O . SER A 1 88 ? 2.488 -13.612 14.313 1.00 40.84 88 SER A O 1
ATOM 692 N N . SER A 1 89 ? 1.842 -12.460 16.129 1.00 40.44 89 SER A N 1
ATOM 693 C CA . SER A 1 89 ? 3.018 -12.816 16.962 1.00 40.04 89 SER A CA 1
ATOM 694 C C . SER A 1 89 ? 3.409 -14.286 16.938 1.00 37.65 89 SER A C 1
ATOM 695 O O . SER A 1 89 ? 4.546 -14.620 16.698 1.00 36.55 89 SER A O 1
ATOM 698 N N . ASP A 1 90 ? 2.463 -15.159 17.218 1.00 36.15 90 ASP A N 1
ATOM 699 C CA . ASP A 1 90 ? 2.750 -16.594 17.230 1.00 35.60 90 ASP A CA 1
ATOM 700 C C . ASP A 1 90 ? 3.105 -17.097 15.844 1.00 34.39 90 ASP A C 1
ATOM 701 O O . ASP A 1 90 ? 3.983 -17.942 15.689 1.00 34.09 90 ASP A O 1
ATOM 706 N N . ARG A 1 91 ? 2.424 -16.576 14.835 1.00 33.97 91 ARG A N 1
ATOM 707 C CA . ARG A 1 91 ? 2.735 -16.939 13.438 1.00 33.52 91 ARG A CA 1
ATOM 708 C C . ARG A 1 91 ? 4.149 -16.537 13.072 1.00 31.73 91 ARG A C 1
ATOM 709 O O . ARG A 1 91 ? 4.847 -17.310 12.444 1.00 30.53 91 ARG A O 1
ATOM 717 N N . LEU A 1 92 ? 4.557 -15.332 13.495 1.00 30.60 92 LEU A N 1
ATOM 718 C CA . LEU A 1 92 ? 5.871 -14.784 13.167 1.00 30.09 92 LEU A CA 1
ATOM 719 C C . LEU A 1 92 ? 6.956 -15.599 13.886 1.00 29.03 92 LEU A C 1
ATOM 720 O O . LEU A 1 92 ? 8.013 -15.894 13.324 1.00 28.22 92 LEU A O 1
ATOM 725 N N . ILE A 1 93 ? 6.680 -15.971 15.135 1.00 28.68 93 ILE A N 1
ATOM 726 C CA . ILE A 1 93 ? 7.562 -16.846 15.891 1.00 28.29 93 ILE A CA 1
ATOM 727 C C . ILE A 1 93 ? 7.757 -18.164 15.135 1.00 28.77 93 ILE A C 1
ATOM 728 O O . ILE A 1 93 ? 8.891 -18.632 14.967 1.00 27.69 93 ILE A O 1
ATOM 733 N N . GLU A 1 94 ? 6.673 -18.734 14.615 1.00 29.99 94 GLU A N 1
ATOM 734 C CA . GLU A 1 94 ? 6.798 -19.959 13.859 1.00 30.02 94 GLU A CA 1
ATOM 735 C C . GLU A 1 94 ? 7.566 -19.763 12.563 1.00 29.75 94 GLU A C 1
ATOM 736 O O . GLU A 1 94 ? 8.258 -20.676 12.141 1.00 29.97 94 GLU A O 1
ATOM 742 N N . VAL A 1 95 ? 7.461 -18.590 11.932 1.00 29.20 95 VAL A N 1
ATOM 743 C CA . VAL A 1 95 ? 8.170 -18.312 10.693 1.00 28.39 95 VAL A CA 1
ATOM 744 C C . VAL A 1 95 ? 9.677 -18.286 10.964 1.00 28.36 95 VAL A C 1
ATOM 745 O O . VAL A 1 95 ? 10.460 -18.853 10.219 1.00 27.40 95 VAL A O 1
ATOM 749 N N . ALA A 1 96 ? 10.057 -17.634 12.055 1.00 27.85 96 ALA A N 1
ATOM 750 C CA . ALA A 1 96 ? 11.438 -17.602 12.501 1.00 28.06 96 ALA A CA 1
ATOM 751 C C . ALA A 1 96 ? 11.919 -18.994 12.896 1.00 27.53 96 ALA A C 1
ATOM 752 O O . ALA A 1 96 ? 13.038 -19.379 12.556 1.00 27.79 96 ALA A O 1
ATOM 754 N N . LYS A 1 97 ? 11.101 -19.764 13.604 1.00 28.20 97 LYS A N 1
ATOM 755 C CA . LYS A 1 97 ? 11.535 -21.127 13.970 1.00 29.60 97 LYS A CA 1
ATOM 756 C C . LYS A 1 97 ? 11.830 -21.963 12.720 1.00 29.26 97 LYS A C 1
ATOM 757 O O . LYS A 1 97 ? 12.821 -22.692 12.679 1.00 28.70 97 LYS A O 1
ATOM 763 N N . LYS A 1 98 ? 10.970 -21.853 11.709 1.00 29.45 98 LYS A N 1
ATOM 764 C CA . LYS A 1 98 ? 11.134 -22.595 10.460 1.00 31.06 98 LYS A CA 1
ATOM 765 C C . LYS A 1 98 ? 12.365 -22.105 9.694 1.00 30.42 98 LYS A C 1
ATOM 766 O O . LYS A 1 98 ? 13.039 -22.876 9.056 1.00 30.87 98 LYS A O 1
ATOM 772 N N . SER A 1 99 ? 12.661 -20.809 9.772 1.00 30.55 99 SER A N 1
ATOM 773 C CA . SER A 1 99 ? 13.820 -20.255 9.108 1.00 30.30 99 SER A CA 1
ATOM 774 C C . SER A 1 99 ? 15.105 -20.719 9.781 1.00 30.05 99 SER A C 1
ATOM 775 O O . SER A 1 99 ? 16.059 -21.093 9.102 1.00 30.11 99 SER A O 1
ATOM 778 N N . LEU A 1 100 ? 15.144 -20.649 11.107 1.00 30.97 100 LEU A N 1
ATOM 779 C CA . LEU A 1 100 ? 16.271 -21.162 11.882 1.00 32.21 100 LEU A CA 1
ATOM 780 C C . LEU A 1 100 ? 16.502 -22.656 11.576 1.00 33.02 100 LEU A C 1
ATOM 781 O O . LEU A 1 100 ? 17.628 -23.097 11.382 1.00 34.34 100 LEU A O 1
ATOM 786 N N . GLU A 1 101 ? 15.429 -23.417 11.534 1.00 33.91 101 GLU A N 1
ATOM 787 C CA . GLU A 1 101 ? 15.481 -24.835 11.157 1.00 35.43 101 GLU A CA 1
ATOM 788 C C . GLU A 1 101 ? 16.110 -25.051 9.774 1.00 35.67 101 GLU A C 1
ATOM 789 O O . GLU A 1 101 ? 17.007 -25.871 9.609 1.00 36.77 101 GLU A O 1
ATOM 795 N N . ASN A 1 102 ? 15.663 -24.282 8.792 1.00 36.06 102 ASN A N 1
ATOM 796 C CA . ASN A 1 102 ? 16.214 -24.377 7.438 1.00 36.84 102 ASN A CA 1
ATOM 797 C C . ASN A 1 102 ? 17.659 -23.896 7.376 1.00 37.17 102 ASN A C 1
ATOM 798 O O . ASN A 1 102 ? 18.431 -24.406 6.587 1.00 37.10 102 ASN A O 1
ATOM 803 N N . ALA A 1 103 ? 18.012 -22.908 8.195 1.00 37.75 103 ALA A N 1
ATOM 804 C CA . ALA A 1 103 ? 19.364 -22.362 8.234 1.00 38.88 103 ALA A CA 1
ATOM 805 C C . ALA A 1 103 ? 20.357 -23.384 8.801 1.00 40.18 103 ALA A C 1
ATOM 806 O O . ALA A 1 103 ? 21.543 -23.390 8.432 1.00 40.71 103 ALA A O 1
ATOM 808 N N . LYS A 1 104 ? 19.860 -24.260 9.672 1.00 41.52 104 LYS A N 1
ATOM 809 C CA . LYS A 1 104 ? 20.677 -25.319 10.289 1.00 41.96 104 LYS A CA 1
ATOM 810 C C . LYS A 1 104 ? 20.841 -26.579 9.423 1.00 43.32 104 LYS A C 1
ATOM 811 O O . LYS A 1 104 ? 21.733 -27.379 9.701 1.00 44.34 104 LYS A O 1
ATOM 817 N N . LEU A 1 105 ? 20.003 -26.779 8.400 1.00 44.33 105 LEU A N 1
ATOM 818 C CA . LEU A 1 105 ? 19.958 -28.084 7.692 1.00 44.60 105 LEU A CA 1
ATOM 819 C C . LEU A 1 105 ? 21.266 -28.423 6.967 1.00 45.58 105 LEU A C 1
ATOM 820 O O . LEU A 1 105 ? 21.889 -27.548 6.353 1.00 46.97 105 LEU A O 1
ATOM 825 N N . LYS B 1 3 ? 13.131 5.767 21.734 1.00 48.67 3 LYS B N 1
ATOM 826 C CA . LYS B 1 3 ? 12.441 4.439 21.697 1.00 47.42 3 LYS B CA 1
ATOM 827 C C . LYS B 1 3 ? 13.323 3.332 21.146 1.00 46.35 3 LYS B C 1
ATOM 828 O O . LYS B 1 3 ? 13.419 2.283 21.803 1.00 45.52 3 LYS B O 1
ATOM 834 N N . PRO B 1 4 ? 13.995 3.564 19.974 1.00 43.88 4 PRO B N 1
ATOM 835 C CA . PRO B 1 4 ? 15.028 2.642 19.535 1.00 41.68 4 PRO B CA 1
ATOM 836 C C . PRO B 1 4 ? 16.293 2.895 20.318 1.00 37.06 4 PRO B C 1
ATOM 837 O O . PRO B 1 4 ? 17.359 3.066 19.752 1.00 33.70 4 PRO B O 1
ATOM 841 N N . ILE B 1 5 ? 16.147 2.866 21.636 1.00 33.82 5 ILE B N 1
ATOM 842 C CA . ILE B 1 5 ? 17.270 3.041 22.531 1.00 31.95 5 ILE B CA 1
ATOM 843 C C . ILE B 1 5 ? 18.323 1.998 22.240 1.00 30.62 5 ILE B C 1
ATOM 844 O O . ILE B 1 5 ? 19.511 2.316 22.272 1.00 30.24 5 ILE B O 1
ATOM 849 N N . LEU B 1 6 ? 17.914 0.743 22.000 1.00 29.58 6 LEU B N 1
ATOM 850 C CA . LEU B 1 6 ? 18.880 -0.337 21.815 1.00 29.40 6 LEU B CA 1
ATOM 851 C C . LEU B 1 6 ? 19.686 -0.141 20.545 1.00 29.39 6 LEU B C 1
ATOM 852 O O . LEU B 1 6 ? 20.924 -0.187 20.548 1.00 29.00 6 LEU B O 1
ATOM 857 N N . LYS B 1 7 ? 18.988 0.054 19.443 1.00 30.22 7 LYS B N 1
ATOM 858 C CA . LYS B 1 7 ? 19.664 0.295 18.180 1.00 31.43 7 LYS B CA 1
ATOM 859 C C . LYS B 1 7 ? 20.551 1.516 18.252 1.00 30.72 7 LYS B C 1
ATOM 860 O O . LYS B 1 7 ? 21.705 1.464 17.840 1.00 31.48 7 LYS B O 1
ATOM 866 N N . ASP B 1 8 ? 20.006 2.604 18.772 1.00 30.67 8 ASP B N 1
ATOM 867 C CA . ASP B 1 8 ? 20.745 3.829 18.905 1.00 30.62 8 ASP B CA 1
ATOM 868 C C . ASP B 1 8 ? 21.979 3.612 19.759 1.00 30.28 8 ASP B C 1
ATOM 869 O O . ASP B 1 8 ? 23.058 4.111 19.437 1.00 29.37 8 ASP B O 1
ATOM 874 N N . SER B 1 9 ? 21.829 2.843 20.828 1.00 29.83 9 SER B N 1
ATOM 875 C CA . SER B 1 9 ? 22.964 2.594 21.721 1.00 30.41 9 SER B CA 1
ATOM 876 C C . SER B 1 9 ? 24.051 1.753 21.074 1.00 30.73 9 SER B C 1
ATOM 877 O O . SER B 1 9 ? 25.236 2.045 21.222 1.00 30.41 9 SER B O 1
ATOM 888 N N . LYS B 1 11 ? 24.763 1.553 17.925 1.00 32.44 11 LYS B N 1
ATOM 889 C CA . LYS B 1 11 ? 25.457 2.447 16.970 1.00 32.84 11 LYS B CA 1
ATOM 890 C C . LYS B 1 11 ? 26.351 3.460 17.694 1.00 31.69 11 LYS B C 1
ATOM 891 O O . LYS B 1 11 ? 27.508 3.663 17.322 1.00 30.12 11 LYS B O 1
ATOM 897 N N . LEU B 1 12 ? 25.831 4.059 18.765 1.00 31.38 12 LEU B N 1
ATOM 898 C CA . LEU B 1 12 ? 26.566 5.103 19.487 1.00 31.04 12 LEU B CA 1
ATOM 899 C C . LEU B 1 12 ? 27.912 4.588 19.971 1.00 29.98 12 LEU B C 1
ATOM 900 O O . LEU B 1 12 ? 28.911 5.279 19.882 1.00 27.82 12 LEU B O 1
ATOM 905 N N . PHE B 1 13 ? 27.931 3.377 20.509 1.00 30.79 13 PHE B N 1
ATOM 906 C CA . PHE B 1 13 ? 29.133 2.849 21.166 1.00 32.20 13 PHE B CA 1
ATOM 907 C C . PHE B 1 13 ? 30.147 2.143 20.222 1.00 33.24 13 PHE B C 1
ATOM 908 O O . PHE B 1 13 ? 31.132 1.557 20.671 1.00 31.69 13 PHE B O 1
ATOM 916 N N . GLU B 1 14 ? 29.949 2.279 18.913 1.00 34.90 14 GLU B N 1
ATOM 917 C CA . GLU B 1 14 ? 30.841 1.649 17.931 1.00 36.97 14 GLU B CA 1
ATOM 918 C C . GLU B 1 14 ? 32.328 1.967 18.164 1.00 37.70 14 GLU B C 1
ATOM 919 O O . GLU B 1 14 ? 33.159 1.105 17.967 1.00 38.31 14 GLU B O 1
ATOM 925 N N . ALA B 1 15 ? 32.654 3.162 18.664 1.00 39.00 15 ALA B N 1
ATOM 926 C CA . ALA B 1 15 ? 34.061 3.528 18.954 1.00 39.48 15 ALA B CA 1
ATOM 927 C C . ALA B 1 15 ? 34.728 2.695 20.046 1.00 40.12 15 ALA B C 1
ATOM 928 O O . ALA B 1 15 ? 35.951 2.552 20.051 1.00 41.46 15 ALA B O 1
ATOM 930 N N . LEU B 1 16 ? 33.941 2.173 20.972 1.00 39.24 16 LEU B N 1
ATOM 931 C CA . LEU B 1 16 ? 34.464 1.414 22.101 1.00 39.08 16 LEU B CA 1
ATOM 932 C C . LEU B 1 16 ? 35.034 0.059 21.730 1.00 38.35 16 LEU B C 1
ATOM 933 O O . LEU B 1 16 ? 35.835 -0.498 22.465 1.00 38.14 16 LEU B O 1
ATOM 938 N N . GLY B 1 17 ? 34.570 -0.491 20.626 1.00 38.03 17 GLY B N 1
ATOM 939 C CA . GLY B 1 17 ? 34.973 -1.826 20.196 1.00 37.62 17 GLY B CA 1
ATOM 940 C C . GLY B 1 17 ? 33.896 -2.334 19.254 1.00 37.00 17 GLY B C 1
ATOM 941 O O . GLY B 1 17 ? 33.020 -1.574 18.845 1.00 36.97 17 GLY B O 1
ATOM 942 N N . THR B 1 18 ? 33.941 -3.622 18.943 1.00 36.14 18 THR B N 1
ATOM 943 C CA . THR B 1 18 ? 32.853 -4.271 18.235 1.00 35.49 18 THR B CA 1
ATOM 944 C C . THR B 1 18 ? 31.698 -4.470 19.217 1.00 34.15 18 THR B C 1
ATOM 945 O O . THR B 1 18 ? 31.860 -5.072 20.267 1.00 34.53 18 THR B O 1
ATOM 949 N N . ILE B 1 19 ? 30.540 -3.955 18.865 1.00 32.84 19 ILE B N 1
ATOM 950 C CA . ILE B 1 19 ? 29.400 -3.978 19.747 1.00 32.18 19 ILE B CA 1
ATOM 951 C C . ILE B 1 19 ? 28.476 -5.126 19.341 1.00 31.97 19 ILE B C 1
ATOM 952 O O . ILE B 1 19 ? 28.119 -5.262 18.148 1.00 31.16 19 ILE B O 1
ATOM 957 N N . LYS B 1 20 ? 28.150 -5.962 20.334 1.00 31.00 20 LYS B N 1
ATOM 958 C CA . LYS B 1 20 ? 27.159 -7.029 20.234 1.00 32.15 20 LYS B CA 1
ATOM 959 C C . LYS B 1 20 ? 26.139 -6.905 21.353 1.00 30.97 20 LYS B C 1
ATOM 960 O O . LYS B 1 20 ? 26.444 -6.376 22.423 1.00 31.59 20 LYS B O 1
ATOM 966 N N . SER B 1 21 ? 24.934 -7.410 21.119 1.00 29.84 21 SER B N 1
ATOM 967 C CA . SER B 1 21 ? 23.918 -7.462 22.167 1.00 29.58 21 SER B CA 1
ATOM 968 C C . SER B 1 21 ? 23.293 -8.845 22.325 1.00 29.95 21 SER B C 1
ATOM 969 O O . SER B 1 21 ? 23.335 -9.696 21.420 1.00 29.61 21 SER B O 1
ATOM 972 N N . ARG B 1 22 ? 22.728 -9.088 23.497 1.00 29.57 22 ARG B N 1
ATOM 973 C CA . ARG B 1 22 ? 22.028 -10.327 23.734 1.00 29.85 22 ARG B CA 1
ATOM 974 C C . ARG B 1 22 ? 21.043 -10.193 24.884 1.00 29.56 22 ARG B C 1
ATOM 975 O O . ARG B 1 22 ? 21.131 -9.247 25.693 1.00 28.07 22 ARG B O 1
ATOM 983 N N . SER B 1 23 ? 20.088 -11.116 24.907 1.00 28.36 23 SER B N 1
ATOM 984 C CA . SER B 1 23 ? 19.126 -11.223 25.994 1.00 28.46 23 SER B CA 1
ATOM 985 C C . SER B 1 23 ? 19.931 -11.244 27.295 1.00 27.51 23 SER B C 1
ATOM 986 O O . SER B 1 23 ? 20.786 -12.088 27.470 1.00 26.85 23 SER B O 1
ATOM 997 N N . PHE B 1 25 ? 19.222 -10.357 31.640 1.00 28.51 25 PHE B N 1
ATOM 998 C CA . PHE B 1 25 ? 18.538 -9.806 32.806 1.00 28.71 25 PHE B CA 1
ATOM 999 C C . PHE B 1 25 ? 17.203 -9.187 32.501 1.00 28.72 25 PHE B C 1
ATOM 1000 O O . PHE B 1 25 ? 16.795 -8.226 33.151 1.00 29.19 25 PHE B O 1
ATOM 1008 N N . GLY B 1 26 ? 16.498 -9.743 31.539 1.00 27.95 26 GLY B N 1
ATOM 1009 C CA . GLY B 1 26 ? 15.150 -9.268 31.237 1.00 27.93 26 GLY B CA 1
ATOM 1010 C C . GLY B 1 26 ? 15.172 -8.160 30.195 1.00 28.28 26 GLY B C 1
ATOM 1011 O O . GLY B 1 26 ? 14.137 -7.707 29.758 1.00 27.68 26 GLY B O 1
ATOM 1012 N N . GLY B 1 27 ? 16.364 -7.735 29.785 1.00 27.95 27 GLY B N 1
ATOM 1013 C CA . GLY B 1 27 ? 16.513 -6.742 28.741 1.00 28.09 27 GLY B CA 1
ATOM 1014 C C . GLY B 1 27 ? 17.566 -7.192 27.736 1.00 28.61 27 GLY B C 1
ATOM 1015 O O . GLY B 1 27 ? 17.676 -8.382 27.421 1.00 28.79 27 GLY B O 1
ATOM 1016 N N . PHE B 1 28 ? 18.327 -6.236 27.215 1.00 28.23 28 PHE B N 1
ATOM 1017 C CA . PHE B 1 28 ? 19.407 -6.543 26.273 1.00 27.60 28 PHE B CA 1
ATOM 1018 C C . PHE B 1 28 ? 20.719 -5.939 26.700 1.00 27.35 28 PHE B C 1
ATOM 1019 O O . PHE B 1 28 ? 20.838 -4.705 26.837 1.00 27.19 28 PHE B O 1
ATOM 1027 N N . GLY B 1 29 ? 21.686 -6.814 26.917 1.00 26.21 29 GLY B N 1
ATOM 1028 C CA . GLY B 1 29 ? 23.027 -6.415 27.308 1.00 27.39 29 GLY B CA 1
ATOM 1029 C C . GLY B 1 29 ? 23.844 -6.035 26.094 1.00 27.04 29 GLY B C 1
ATOM 1030 O O . GLY B 1 29 ? 23.714 -6.647 25.038 1.00 29.27 29 GLY B O 1
ATOM 1031 N N . LEU B 1 30 ? 24.663 -5.006 26.251 1.00 27.56 30 LEU B N 1
ATOM 1032 C CA . LEU B 1 30 ? 25.576 -4.519 25.245 1.00 27.33 30 LEU B CA 1
ATOM 1033 C C . LEU B 1 30 ? 26.992 -4.871 25.687 1.00 27.09 30 LEU B C 1
ATOM 1034 O O . LEU B 1 30 ? 27.424 -4.545 26.810 1.00 24.49 30 LEU B O 1
ATOM 1039 N N . PHE B 1 31 ? 27.711 -5.491 24.760 1.00 27.21 31 PHE B N 1
ATOM 1040 C CA . PHE B 1 31 ? 29.064 -5.979 24.960 1.00 28.38 31 PHE B CA 1
ATOM 1041 C C . PHE B 1 31 ? 30.003 -5.309 23.977 1.00 29.48 31 PHE B C 1
ATOM 1042 O O . PHE B 1 31 ? 29.675 -5.171 22.782 1.00 29.65 31 PHE B O 1
ATOM 1050 N N . ALA B 1 32 ? 31.169 -4.902 24.471 1.00 31.09 32 ALA B N 1
ATOM 1051 C CA . ALA B 1 32 ? 32.251 -4.389 23.617 1.00 31.45 32 ALA B CA 1
ATOM 1052 C C . ALA B 1 32 ? 33.374 -5.390 23.723 1.00 33.29 32 ALA B C 1
ATOM 1053 O O . ALA B 1 32 ? 33.829 -5.697 24.831 1.00 32.79 32 ALA B O 1
ATOM 1055 N N . ASP B 1 33 ? 33.764 -5.945 22.572 1.00 35.00 33 ASP B N 1
ATOM 1056 C CA . ASP B 1 33 ? 34.704 -7.057 22.507 1.00 36.49 33 ASP B CA 1
ATOM 1057 C C . ASP B 1 33 ? 34.496 -8.019 23.669 1.00 36.67 33 ASP B C 1
ATOM 1058 O O . ASP B 1 33 ? 35.412 -8.281 24.442 1.00 36.82 33 ASP B O 1
ATOM 1063 N N . GLU B 1 34 ? 33.269 -8.504 23.813 1.00 37.17 34 GLU B N 1
ATOM 1064 C CA . GLU B 1 34 ? 32.960 -9.573 24.778 1.00 36.60 34 GLU B CA 1
ATOM 1065 C C . GLU B 1 34 ? 32.808 -9.176 26.247 1.00 35.30 34 GLU B C 1
ATOM 1066 O O . GLU B 1 34 ? 32.601 -10.045 27.086 1.00 34.80 34 GLU B O 1
ATOM 1072 N N . THR B 1 35 ? 32.917 -7.887 26.574 1.00 33.67 35 THR B N 1
ATOM 1073 C CA . THR B 1 35 ? 32.656 -7.425 27.950 1.00 33.14 35 THR B CA 1
ATOM 1074 C C . THR B 1 35 ? 31.390 -6.582 27.975 1.00 31.84 35 THR B C 1
ATOM 1075 O O . THR B 1 35 ? 31.305 -5.586 27.282 1.00 30.39 35 THR B O 1
ATOM 1087 N N . PHE B 1 37 ? 28.931 -3.828 29.264 1.00 29.25 37 PHE B N 1
ATOM 1088 C CA . PHE B 1 37 ? 29.075 -2.518 29.908 1.00 28.43 37 PHE B CA 1
ATOM 1089 C C . PHE B 1 37 ? 27.757 -1.743 30.033 1.00 27.45 37 PHE B C 1
ATOM 1090 O O . PHE B 1 37 ? 27.718 -0.696 30.688 1.00 26.26 37 PHE B O 1
ATOM 1098 N N . ALA B 1 38 ? 26.705 -2.226 29.384 1.00 27.44 38 ALA B N 1
ATOM 1099 C CA . ALA B 1 38 ? 25.438 -1.506 29.364 1.00 27.00 38 ALA B CA 1
ATOM 1100 C C . ALA B 1 38 ? 24.287 -2.472 29.223 1.00 26.95 38 ALA B C 1
ATOM 1101 O O . ALA B 1 38 ? 24.466 -3.634 28.866 1.00 27.24 38 ALA B O 1
ATOM 1103 N N . LEU B 1 39 ? 23.102 -1.990 29.560 1.00 27.97 39 LEU B N 1
ATOM 1104 C CA . LEU B 1 39 ? 21.877 -2.773 29.506 1.00 28.09 39 LEU B CA 1
ATOM 1105 C C . LEU B 1 39 ? 20.722 -1.871 29.130 1.00 28.07 39 LEU B C 1
ATOM 1106 O O . LEU B 1 39 ? 20.496 -0.819 29.761 1.00 28.85 39 LEU B O 1
ATOM 1111 N N . VAL B 1 40 ? 19.986 -2.275 28.104 1.00 27.64 40 VAL B N 1
ATOM 1112 C CA . VAL B 1 40 ? 18.745 -1.639 27.758 1.00 27.86 40 VAL B CA 1
ATOM 1113 C C . VAL B 1 40 ? 17.574 -2.448 28.283 1.00 27.57 40 VAL B C 1
ATOM 1114 O O . VAL B 1 40 ? 17.423 -3.619 27.941 1.00 28.31 40 VAL B O 1
ATOM 1118 N N . VAL B 1 41 ? 16.79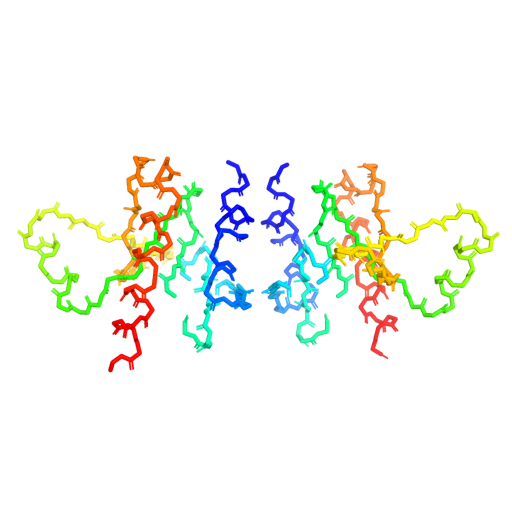9 -1.828 29.167 1.00 28.29 41 VAL B N 1
ATOM 1119 C CA . VAL B 1 41 ? 15.596 -2.414 29.798 1.00 28.65 41 VAL B CA 1
ATOM 1120 C C . VAL B 1 41 ? 14.702 -1.273 30.283 1.00 29.19 41 VAL B C 1
ATOM 1121 O O . VAL B 1 41 ? 15.178 -0.175 30.551 1.00 27.90 41 VAL B O 1
ATOM 1125 N N . ASN B 1 42 ? 13.393 -1.503 30.346 1.00 30.57 42 ASN B N 1
ATOM 1126 C CA . ASN B 1 42 ? 12.468 -0.447 30.746 1.00 31.73 42 ASN B CA 1
ATOM 1127 C C . ASN B 1 42 ? 12.634 0.787 29.882 1.00 32.67 42 ASN B C 1
ATOM 1128 O O . ASN B 1 42 ? 12.540 1.902 30.382 1.00 32.80 42 ASN B O 1
ATOM 1133 N N . ASN B 1 43 ? 12.898 0.564 28.598 1.00 33.59 43 ASN B N 1
ATOM 1134 C CA . ASN B 1 43 ? 13.199 1.608 27.587 1.00 34.07 43 ASN B CA 1
ATOM 1135 C C . ASN B 1 43 ? 14.191 2.682 28.039 1.00 34.11 43 ASN B C 1
ATOM 1136 O O . ASN B 1 43 ? 14.024 3.859 27.720 1.00 34.65 43 ASN B O 1
ATOM 1141 N N . GLN B 1 44 ? 15.251 2.267 28.735 1.00 33.41 44 GLN B N 1
ATOM 1142 C CA . GLN B 1 44 ? 16.257 3.185 29.217 1.00 33.08 44 GLN B CA 1
ATOM 1143 C C . GLN B 1 44 ? 17.593 2.511 29.140 1.00 31.11 44 GLN B C 1
ATOM 1144 O O . GLN B 1 44 ? 17.698 1.314 29.389 1.00 30.37 44 GLN B O 1
ATOM 1150 N N . LEU B 1 45 ? 18.618 3.283 28.804 1.00 28.94 45 LEU B N 1
ATOM 1151 C CA . LEU B 1 45 ? 19.979 2.783 28.845 1.00 27.97 45 LEU B CA 1
ATOM 1152 C C . LEU B 1 45 ? 20.467 2.761 30.276 1.00 27.39 45 LEU B C 1
ATOM 1153 O O . LEU B 1 45 ? 20.294 3.745 30.989 1.00 26.83 45 LEU B O 1
ATOM 1158 N N . HIS B 1 46 ? 21.074 1.640 30.681 1.00 26.99 46 HIS B N 1
ATOM 1159 C CA . HIS B 1 46 ? 21.745 1.502 31.983 1.00 26.35 46 HIS B CA 1
ATOM 1160 C C . HIS B 1 46 ? 23.252 1.228 31.746 1.00 26.54 46 HIS B C 1
ATOM 1161 O O . HIS B 1 46 ? 23.610 0.568 30.775 1.00 26.02 46 HIS B O 1
ATOM 1168 N N . ILE B 1 47 ? 24.110 1.755 32.611 1.00 26.63 47 ILE B N 1
ATOM 1169 C CA . ILE B 1 47 ? 25.560 1.571 32.525 1.00 27.24 47 ILE B CA 1
ATOM 1170 C C . ILE B 1 47 ? 26.018 0.705 33.717 1.00 27.91 47 ILE B C 1
ATOM 1171 O O . ILE B 1 47 ? 25.467 0.783 34.813 1.00 27.11 47 ILE B O 1
ATOM 1176 N N . ARG B 1 48 ? 27.023 -0.133 33.486 1.00 29.08 48 ARG B N 1
ATOM 1177 C CA . ARG B 1 48 ? 27.541 -1.003 34.545 1.00 29.49 48 ARG B CA 1
ATOM 1178 C C . ARG B 1 48 ? 28.337 -0.213 35.580 1.00 28.65 48 ARG B C 1
ATOM 1179 O O . ARG B 1 48 ? 29.217 0.557 35.238 1.00 28.22 48 ARG B O 1
ATOM 1187 N N . ALA B 1 49 ? 28.021 -0.424 36.848 1.00 29.22 49 ALA B N 1
ATOM 1188 C CA . ALA B 1 49 ? 28.809 0.141 37.949 1.00 29.11 49 ALA B CA 1
ATOM 1189 C C . ALA B 1 49 ? 29.610 -1.025 38.524 1.00 29.93 49 ALA B C 1
ATOM 1190 O O . ALA B 1 49 ? 29.045 -2.086 38.799 1.00 29.78 49 ALA B O 1
ATOM 1192 N N . ASP B 1 50 ? 30.923 -0.855 38.672 1.00 30.71 50 ASP B N 1
ATOM 1193 C CA . ASP B 1 50 ? 31.728 -1.855 39.335 1.00 32.59 50 ASP B CA 1
ATOM 1194 C C . ASP B 1 50 ? 31.349 -1.948 40.818 1.00 33.26 50 ASP B C 1
ATOM 1195 O O . ASP B 1 50 ? 30.510 -1.170 41.297 1.00 32.21 50 ASP B O 1
ATOM 1200 N N . GLN B 1 51 ? 31.942 -2.898 41.542 1.00 35.53 51 GLN B N 1
ATOM 1201 C CA . GLN B 1 51 ? 31.509 -3.166 42.933 1.00 35.26 51 GLN B CA 1
ATOM 1202 C C . GLN B 1 51 ? 31.577 -1.918 43.807 1.00 35.52 51 GLN B C 1
ATOM 1203 O O . GLN B 1 51 ? 30.670 -1.648 44.589 1.00 35.40 51 GLN B O 1
ATOM 1209 N N . GLN B 1 52 ? 32.670 -1.184 43.681 1.00 35.63 52 GLN B N 1
ATOM 1210 C CA . GLN B 1 52 ? 32.884 0.022 44.473 1.00 36.50 52 GLN B CA 1
ATOM 1211 C C . GLN B 1 52 ? 31.874 1.098 44.127 1.00 34.25 52 GLN B C 1
ATOM 1212 O O . GLN B 1 52 ? 31.340 1.742 45.002 1.00 33.17 52 GLN B O 1
ATOM 1218 N N . THR B 1 53 ? 31.625 1.293 42.838 1.00 32.90 53 THR B N 1
ATOM 1219 C CA . THR B 1 53 ? 30.681 2.298 42.413 1.00 31.89 53 THR B CA 1
ATOM 1220 C C . THR B 1 53 ? 29.288 1.948 42.924 1.00 30.94 53 THR B C 1
ATOM 1221 O O . THR B 1 53 ? 28.611 2.784 43.535 1.00 30.48 53 THR B O 1
ATOM 1225 N N . SER B 1 54 ? 28.887 0.697 42.731 1.00 31.00 54 SER B N 1
ATOM 1226 C CA . SER B 1 54 ? 27.537 0.237 43.139 1.00 31.23 54 SER B CA 1
ATOM 1227 C C . SER B 1 54 ? 27.323 0.318 44.639 1.00 30.41 54 SER B C 1
ATOM 1228 O O . SER B 1 54 ? 26.240 0.673 45.104 1.00 29.92 54 SER B O 1
ATOM 1231 N N . SER B 1 55 ? 28.367 -0.012 45.389 1.00 30.35 55 SER B N 1
ATOM 1232 C CA . SER B 1 55 ? 28.317 0.060 46.855 1.00 30.68 55 SER B CA 1
ATOM 1233 C C . SER B 1 55 ? 28.093 1.510 47.301 1.00 30.00 55 SER B C 1
ATOM 1234 O O . SER B 1 55 ? 27.195 1.805 48.093 1.00 31.16 55 SER B O 1
ATOM 1237 N N . ASP B 1 56 ? 28.891 2.406 46.753 1.00 29.68 56 ASP B N 1
ATOM 1238 C CA . ASP B 1 56 ? 28.760 3.851 46.996 1.00 29.08 56 ASP B CA 1
ATOM 1239 C C . ASP B 1 56 ? 27.373 4.376 46.613 1.00 28.08 56 ASP B C 1
ATOM 1240 O O . ASP B 1 56 ? 26.701 5.020 47.428 1.00 28.18 56 ASP B O 1
ATOM 1245 N N . PHE B 1 57 ? 26.953 4.085 45.377 1.00 27.26 57 PHE B N 1
ATOM 1246 C CA . PHE B 1 57 ? 25.618 4.407 44.870 1.00 26.46 57 PHE B CA 1
ATOM 1247 C C . PHE B 1 57 ? 24.471 4.010 45.834 1.00 27.50 57 PHE B C 1
ATOM 1248 O O . PHE B 1 57 ? 23.567 4.796 46.097 1.00 25.86 57 PHE B O 1
ATOM 1256 N N . GLU B 1 58 ? 24.498 2.779 46.333 1.00 27.78 58 GLU B N 1
ATOM 1257 C CA . GLU B 1 58 ? 23.437 2.299 47.194 1.00 28.65 58 GLU B CA 1
ATOM 1258 C C . GLU B 1 58 ? 23.463 3.032 48.542 1.00 27.55 58 GLU B C 1
ATOM 1259 O O . GLU B 1 58 ? 22.428 3.412 49.036 1.00 28.19 58 GLU B O 1
ATOM 1265 N N . THR B 1 59 ? 24.643 3.249 49.096 1.00 26.72 59 THR B N 1
ATOM 1266 C CA . THR B 1 59 ? 24.807 4.036 50.305 1.00 27.82 59 THR B CA 1
ATOM 1267 C C . THR B 1 59 ? 24.256 5.455 50.099 1.00 27.20 59 THR B C 1
ATOM 1268 O O . THR B 1 59 ? 23.663 6.027 51.006 1.00 27.21 59 THR B O 1
ATOM 1272 N N . GLN B 1 60 ? 24.434 5.983 48.889 1.00 26.42 60 GLN B N 1
ATOM 1273 C CA . GLN B 1 60 ? 23.990 7.331 48.517 1.00 26.37 60 GLN B CA 1
ATOM 1274 C C . GLN B 1 60 ? 22.591 7.400 47.913 1.00 26.23 60 GLN B C 1
ATOM 1275 O O . GLN B 1 60 ? 22.212 8.432 47.309 1.00 24.40 60 GLN B O 1
ATOM 1281 N N . GLY B 1 61 ? 21.815 6.335 48.109 1.00 25.42 61 GLY B N 1
ATOM 1282 C CA . GLY B 1 61 ? 20.361 6.385 47.865 1.00 26.61 61 GLY B CA 1
ATOM 1283 C C . GLY B 1 61 ? 19.948 6.056 46.439 1.00 26.99 61 GLY B C 1
ATOM 1284 O O . GLY B 1 61 ? 18.777 6.187 46.112 1.00 27.35 61 GLY B O 1
ATOM 1285 N N . LEU B 1 62 ? 20.899 5.637 45.612 1.00 27.95 62 LEU B N 1
ATOM 1286 C CA . LEU B 1 62 ? 20.646 5.226 44.215 1.00 29.02 62 LEU B CA 1
ATOM 1287 C C . LEU B 1 62 ? 20.335 3.728 44.171 1.00 30.18 62 LEU B C 1
ATOM 1288 O O . LEU B 1 62 ? 20.813 2.968 45.027 1.00 30.73 62 LEU B O 1
ATOM 1293 N N . LYS B 1 63 ? 19.458 3.320 43.253 1.00 30.90 63 LYS B N 1
ATOM 1294 C CA . LYS B 1 63 ? 19.003 1.928 43.198 1.00 31.84 63 LYS B CA 1
ATOM 1295 C C . LYS B 1 63 ? 19.289 1.331 41.814 1.00 31.38 63 LYS B C 1
ATOM 1296 O O . LYS B 1 63 ? 18.891 1.901 40.800 1.00 31.10 63 LYS B O 1
ATOM 1302 N N . PRO B 1 64 ? 19.973 0.176 41.769 1.00 30.84 64 PRO B N 1
ATOM 1303 C CA . PRO B 1 64 ? 20.205 -0.465 40.502 1.00 30.63 64 PRO B CA 1
ATOM 1304 C C . PRO B 1 64 ? 18.914 -1.092 39.958 1.00 29.91 64 PRO B C 1
ATOM 1305 O O . PRO B 1 64 ? 17.935 -1.284 40.721 1.00 29.63 64 PRO B O 1
ATOM 1309 N N . TYR B 1 65 ? 18.920 -1.387 38.663 1.00 28.97 65 TYR B N 1
ATOM 1310 C CA . TYR B 1 65 ? 17.914 -2.233 38.066 1.00 28.15 65 TYR B CA 1
ATOM 1311 C C . TYR B 1 65 ? 17.885 -3.624 38.705 1.00 27.51 65 TYR B C 1
ATOM 1312 O O . TYR B 1 65 ? 18.917 -4.239 38.960 1.00 26.03 65 TYR B O 1
ATOM 1321 N N . VAL B 1 66 ? 16.678 -4.097 38.969 1.00 27.32 66 VAL B N 1
ATOM 1322 C CA . VAL B 1 66 ? 16.440 -5.386 39.556 1.00 28.58 66 VAL B CA 1
ATOM 1323 C C . VAL B 1 66 ? 15.595 -6.210 38.585 1.00 29.69 66 VAL B C 1
ATOM 1324 O O . VAL B 1 66 ? 14.482 -5.826 38.210 1.00 29.59 66 VAL B O 1
ATOM 1328 N N . TYR B 1 67 ? 16.129 -7.335 38.157 1.00 30.64 67 TYR B N 1
ATOM 1329 C CA . TYR B 1 67 ? 15.404 -8.262 37.283 1.00 31.59 67 TYR B CA 1
ATOM 1330 C C . TYR B 1 67 ? 14.562 -9.215 38.136 1.00 32.80 67 TYR B C 1
ATOM 1331 O O . TYR B 1 67 ? 15.074 -9.796 39.102 1.00 32.49 67 TYR B O 1
ATOM 1340 N N . LYS B 1 68 ? 13.272 -9.354 37.810 1.00 33.17 68 LYS B N 1
ATOM 1341 C CA . LYS B 1 68 ? 12.366 -10.176 38.628 1.00 33.82 68 LYS B CA 1
ATOM 1342 C C . LYS B 1 68 ? 11.550 -11.140 37.776 1.00 33.33 68 LYS B C 1
ATOM 1343 O O . LYS B 1 68 ? 11.033 -10.755 36.723 1.00 33.40 68 LYS B O 1
ATOM 1349 N N . LYS B 1 69 ? 11.480 -12.393 38.215 1.00 32.43 69 LYS B N 1
ATOM 1350 C CA . LYS B 1 69 ? 10.637 -13.402 37.610 1.00 31.99 69 LYS B CA 1
ATOM 1351 C C . LYS B 1 69 ? 9.962 -14.171 38.724 1.00 31.74 69 LYS B C 1
ATOM 1352 O O . LYS B 1 69 ? 10.635 -14.690 39.632 1.00 30.16 69 LYS B O 1
ATOM 1358 N N . ARG B 1 70 ? 8.627 -14.198 38.681 1.00 31.53 70 ARG B N 1
ATOM 1359 C CA . ARG B 1 70 ? 7.807 -15.002 39.598 1.00 32.18 70 ARG B CA 1
ATOM 1360 C C . ARG B 1 70 ? 8.228 -14.878 41.057 1.00 31.26 70 ARG B C 1
ATOM 1361 O O . ARG B 1 70 ? 8.310 -15.870 41.777 1.00 30.87 70 ARG B O 1
ATOM 1369 N N . GLY B 1 71 ? 8.479 -13.640 41.483 1.00 30.59 71 GLY B N 1
ATOM 1370 C CA . GLY B 1 71 ? 8.824 -13.352 42.854 1.00 29.85 71 GLY B CA 1
ATOM 1371 C C . GLY B 1 71 ? 10.284 -13.559 43.234 1.00 29.51 71 GLY B C 1
ATOM 1372 O O . GLY B 1 71 ? 10.635 -13.405 44.396 1.00 29.42 71 GLY B O 1
ATOM 1373 N N . PHE B 1 72 ? 11.134 -13.891 42.262 1.00 29.05 72 PHE B N 1
ATOM 1374 C CA . PHE B 1 72 ? 12.583 -14.047 42.498 1.00 29.07 72 PHE B CA 1
ATOM 1375 C C . PHE B 1 72 ? 13.269 -12.810 41.899 1.00 27.78 72 PHE B C 1
ATOM 1376 O O . PHE B 1 72 ? 13.384 -12.694 40.668 1.00 28.91 72 PHE B O 1
ATOM 1384 N N . PRO B 1 73 ? 13.737 -11.898 42.758 1.00 28.43 73 PRO B N 1
ATOM 1385 C CA . PRO B 1 73 ? 14.447 -10.716 42.328 1.00 28.95 73 PRO B CA 1
ATOM 1386 C C . PRO B 1 73 ? 15.966 -10.934 42.214 1.00 29.12 73 PRO B C 1
ATOM 1387 O O . PRO B 1 73 ? 16.591 -11.563 43.097 1.00 29.56 73 PRO B O 1
ATOM 1391 N N . VAL B 1 74 ? 16.535 -10.427 41.124 1.00 28.93 74 VAL B N 1
ATOM 1392 C CA . VAL B 1 74 ? 17.983 -10.459 40.917 1.00 28.50 74 VAL B CA 1
ATOM 1393 C C . VAL B 1 74 ? 18.476 -9.025 40.821 1.00 28.39 74 VAL B C 1
ATOM 1394 O O . VAL B 1 74 ? 18.218 -8.339 39.831 1.00 27.86 74 VAL B O 1
ATOM 1398 N N . VAL B 1 75 ? 19.182 -8.577 41.846 1.00 28.32 75 VAL B N 1
ATOM 1399 C CA . VAL B 1 75 ? 19.732 -7.215 41.839 1.00 29.35 75 VAL B CA 1
ATOM 1400 C C . VAL B 1 75 ? 20.955 -7.190 40.906 1.00 29.41 75 VAL B C 1
ATOM 1401 O O . VAL B 1 75 ? 21.829 -8.056 41.009 1.00 30.67 75 VAL B O 1
ATOM 1405 N N . THR B 1 76 ? 20.994 -6.262 39.960 1.00 28.44 76 THR B N 1
ATOM 1406 C CA . THR B 1 76 ? 22.105 -6.183 39.030 1.00 28.60 76 THR B CA 1
ATOM 1407 C C . THR B 1 76 ? 23.018 -5.019 39.385 1.00 29.31 76 THR B C 1
ATOM 1408 O O . THR B 1 76 ? 22.762 -4.253 40.333 1.00 28.35 76 THR B O 1
ATOM 1412 N N . LYS B 1 77 ? 24.067 -4.871 38.584 1.00 28.66 77 LYS B N 1
ATOM 1413 C CA . LYS B 1 77 ? 25.018 -3.783 38.733 1.00 29.39 77 LYS B CA 1
ATOM 1414 C C . LYS B 1 77 ? 24.713 -2.616 37.775 1.00 27.82 77 LYS B C 1
ATOM 1415 O O . LYS B 1 77 ? 25.574 -1.778 37.572 1.00 26.32 77 LYS B O 1
ATOM 1421 N N . TYR B 1 78 ? 23.516 -2.585 37.183 1.00 27.02 78 TYR B N 1
ATOM 1422 C CA . TYR B 1 78 ? 23.182 -1.661 36.081 1.00 27.24 78 TYR B CA 1
ATOM 1423 C C . TYR B 1 78 ? 22.309 -0.523 36.554 1.00 27.46 78 TYR B C 1
ATOM 1424 O O . TYR B 1 78 ? 21.210 -0.737 37.050 1.00 27.02 78 TYR B O 1
ATOM 1433 N N . TYR B 1 79 ? 22.828 0.687 36.419 1.00 27.59 79 TYR B N 1
ATOM 1434 C CA . TYR B 1 79 ? 22.116 1.914 36.810 1.00 27.66 79 TYR B CA 1
ATOM 1435 C C . TYR B 1 79 ? 21.675 2.739 35.620 1.00 27.92 79 TYR B C 1
ATOM 1436 O O . TYR B 1 79 ? 22.453 2.974 34.691 1.00 27.34 79 TYR B O 1
ATOM 1445 N N . ALA B 1 80 ? 20.401 3.131 35.641 1.00 28.54 80 ALA B N 1
ATOM 1446 C CA . ALA B 1 80 ? 19.802 3.910 34.587 1.00 29.65 80 ALA B CA 1
ATOM 1447 C C . ALA B 1 80 ? 20.481 5.264 34.477 1.00 29.80 80 ALA B C 1
ATOM 1448 O O . ALA B 1 80 ? 20.768 5.903 35.513 1.00 29.13 80 ALA B O 1
ATOM 1450 N N . ILE B 1 81 ? 20.732 5.691 33.239 1.00 29.24 81 ILE B N 1
ATOM 1451 C CA . ILE B 1 81 ? 21.347 6.990 32.994 1.00 29.79 81 ILE B CA 1
ATOM 1452 C C . ILE B 1 81 ? 20.316 8.094 33.034 1.00 30.07 81 ILE B C 1
ATOM 1453 O O . ILE B 1 81 ? 19.129 7.851 32.968 1.00 31.08 81 ILE B O 1
ATOM 1458 N N . SER B 1 82 ? 20.763 9.320 33.199 1.00 30.70 82 SER B N 1
ATOM 1459 C CA . SER B 1 82 ? 19.859 10.453 33.173 1.00 31.48 82 SER B CA 1
ATOM 1460 C C . SER B 1 82 ? 19.485 10.768 31.732 1.00 31.52 82 SER B C 1
ATOM 1461 O O . SER B 1 82 ? 20.252 10.470 30.823 1.00 30.37 82 SER B O 1
ATOM 1464 N N . SER B 1 83 ? 18.324 11.387 31.528 1.00 32.20 83 SER B N 1
ATOM 1465 C CA . SER B 1 83 ? 17.964 11.885 30.201 1.00 32.72 83 SER B CA 1
ATOM 1466 C C . SER B 1 83 ? 19.015 12.875 29.684 1.00 32.06 83 SER B C 1
ATOM 1467 O O . SER B 1 83 ? 19.301 12.887 28.502 1.00 30.63 83 SER B O 1
ATOM 1470 N N . GLU B 1 84 ? 19.583 13.682 30.579 1.00 31.64 84 GLU B N 1
ATOM 1471 C CA . GLU B 1 84 ? 20.625 14.669 30.205 1.00 32.01 84 GLU B CA 1
ATOM 1472 C C . GLU B 1 84 ? 21.846 13.991 29.580 1.00 32.23 84 GLU B C 1
ATOM 1473 O O . GLU B 1 84 ? 22.388 14.466 28.590 1.00 32.10 84 GLU B O 1
ATOM 1479 N N . LEU B 1 85 ? 22.239 12.856 30.135 1.00 32.60 85 LEU B N 1
ATOM 1480 C CA . LEU B 1 85 ? 23.383 12.104 29.645 1.00 33.18 85 LEU B CA 1
ATOM 1481 C C . LEU B 1 85 ? 23.054 11.444 28.329 1.00 34.18 85 LEU B C 1
ATOM 1482 O O . LEU B 1 85 ? 23.844 11.532 27.385 1.00 33.34 85 LEU B O 1
ATOM 1487 N N . TRP B 1 86 ? 21.876 10.820 28.246 1.00 35.51 86 TRP B N 1
ATOM 1488 C CA . TRP B 1 86 ? 21.374 10.298 26.950 1.00 36.29 86 TRP B CA 1
ATOM 1489 C C . TRP B 1 86 ? 21.404 11.365 25.853 1.00 36.80 86 TRP B C 1
ATOM 1490 O O . TRP B 1 86 ? 21.775 11.083 24.710 1.00 35.76 86 TRP B O 1
ATOM 1501 N N . GLU B 1 87 ? 21.023 12.590 26.210 1.00 37.53 87 GLU B N 1
ATOM 1502 C CA . GLU B 1 87 ? 21.100 13.740 25.306 1.00 38.24 87 GLU B CA 1
ATOM 1503 C C . GLU B 1 87 ? 22.502 14.327 25.062 1.00 38.05 87 GLU B C 1
ATOM 1504 O O . GLU B 1 87 ? 22.663 15.253 24.253 1.00 37.96 87 GLU B O 1
ATOM 1510 N N . SER B 1 88 ? 23.517 13.802 25.725 1.00 38.05 88 SER B N 1
ATOM 1511 C CA . SER B 1 88 ? 24.879 14.318 25.590 1.00 37.91 88 SER B CA 1
ATOM 1512 C C . SER B 1 88 ? 25.813 13.210 25.063 1.00 37.18 88 SER B C 1
ATOM 1513 O O . SER B 1 88 ? 26.560 12.594 25.829 1.00 36.36 88 SER B O 1
ATOM 1516 N N . SER B 1 89 ? 25.763 12.983 23.752 1.00 36.32 89 SER B N 1
ATOM 1517 C CA . SER B 1 89 ? 26.403 11.813 23.098 1.00 36.22 89 SER B CA 1
ATOM 1518 C C . SER B 1 89 ? 27.880 11.566 23.431 1.00 35.37 89 SER B C 1
ATOM 1519 O O . SER B 1 89 ? 28.247 10.469 23.829 1.00 34.32 89 SER B O 1
ATOM 1522 N N . ASP B 1 90 ? 28.720 12.578 23.265 1.00 35.11 90 ASP B N 1
ATOM 1523 C CA . ASP B 1 90 ? 30.156 12.430 23.518 1.00 35.34 90 ASP B CA 1
ATOM 1524 C C . ASP B 1 90 ? 30.425 12.078 24.974 1.00 35.12 90 ASP B C 1
ATOM 1525 O O . ASP B 1 90 ? 31.263 11.230 25.271 1.00 34.31 90 ASP B O 1
ATOM 1530 N N . ARG B 1 91 ? 29.700 12.728 25.880 1.00 35.08 91 ARG B N 1
ATOM 1531 C CA . ARG B 1 91 ? 29.853 12.464 27.320 1.00 34.80 91 ARG B CA 1
ATOM 1532 C C . ARG B 1 91 ? 29.428 11.036 27.678 1.00 32.87 91 ARG B C 1
ATOM 1533 O O . ARG B 1 91 ? 30.095 10.366 28.452 1.00 31.79 91 ARG B O 1
ATOM 1541 N N . LEU B 1 92 ? 28.325 10.578 27.090 1.00 31.28 92 LEU B N 1
ATOM 1542 C CA . LEU B 1 92 ? 27.850 9.214 27.281 1.00 30.87 92 LEU B CA 1
ATOM 1543 C C . LEU B 1 92 ? 28.853 8.176 26.767 1.00 29.65 92 LEU B C 1
ATOM 1544 O O . LEU B 1 92 ? 29.084 7.166 27.414 1.00 28.26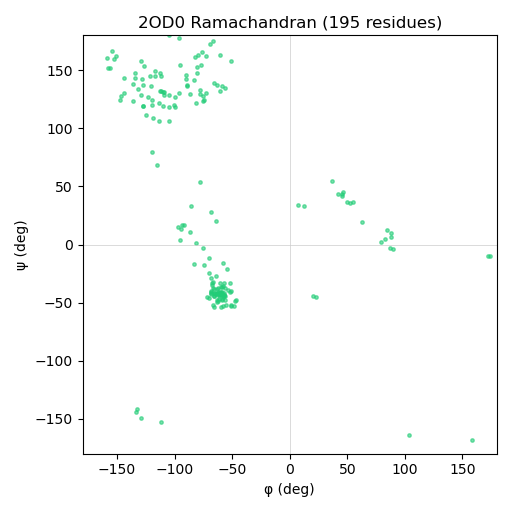 92 LEU B O 1
ATOM 1549 N N . ILE B 1 93 ? 29.464 8.433 25.620 1.00 29.35 93 ILE B N 1
ATOM 1550 C CA . ILE B 1 93 ? 30.528 7.554 25.128 1.00 29.95 93 ILE B CA 1
ATOM 1551 C C . ILE B 1 93 ? 31.663 7.446 26.152 1.00 29.31 93 ILE B C 1
ATOM 1552 O O . ILE B 1 93 ? 32.154 6.361 26.429 1.00 28.16 93 ILE B O 1
ATOM 1557 N N . GLU B 1 94 ? 32.059 8.564 26.743 1.00 30.49 94 GLU B N 1
ATOM 1558 C CA . GLU B 1 94 ? 33.129 8.531 27.735 1.00 30.71 94 GLU B CA 1
ATOM 1559 C C . GLU B 1 94 ? 32.733 7.790 29.007 1.00 30.51 94 GLU B C 1
ATOM 1560 O O . GLU B 1 94 ? 33.553 7.075 29.604 1.00 30.30 94 GLU B O 1
ATOM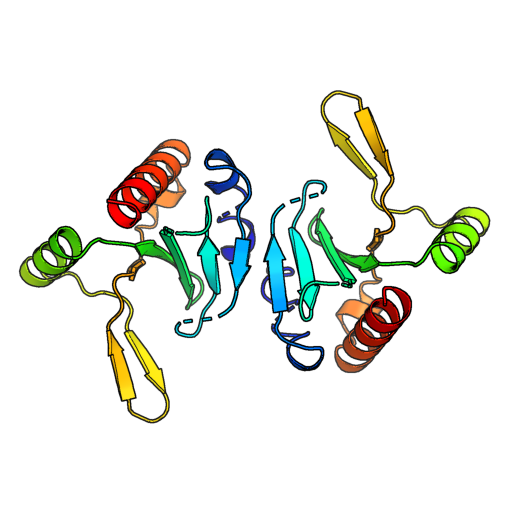 1566 N N . VAL B 1 95 ? 31.477 7.952 29.431 1.00 29.77 95 VAL B N 1
ATOM 1567 C CA . VAL B 1 95 ? 30.977 7.221 30.592 1.00 28.87 95 VAL B CA 1
ATOM 1568 C C . VAL B 1 95 ? 31.028 5.707 30.332 1.00 29.20 95 VAL B C 1
ATOM 1569 O O . VAL B 1 95 ? 31.498 4.937 31.173 1.00 28.68 95 VAL B O 1
ATOM 1573 N N . ALA B 1 96 ? 30.551 5.289 29.161 1.00 28.52 96 ALA B N 1
ATOM 1574 C CA . ALA B 1 96 ? 30.595 3.863 28.762 1.00 29.34 96 ALA B CA 1
ATOM 1575 C C . ALA B 1 96 ? 32.027 3.336 28.666 1.00 29.58 96 ALA B C 1
ATOM 1576 O O . ALA B 1 96 ? 32.334 2.226 29.103 1.00 28.72 96 ALA B O 1
ATOM 1578 N N . LYS B 1 97 ? 32.895 4.156 28.092 1.00 30.99 97 LYS B N 1
ATOM 1579 C CA . LYS B 1 97 ? 34.315 3.827 27.994 1.00 32.90 97 LYS B CA 1
ATOM 1580 C C . LYS B 1 97 ? 34.930 3.580 29.378 1.00 32.20 97 LYS B C 1
ATOM 1581 O O . LYS B 1 97 ? 35.689 2.642 29.551 1.00 31.95 97 LYS B O 1
ATOM 1587 N N . LYS B 1 98 ? 34.602 4.430 30.357 1.00 33.05 98 LYS B N 1
ATOM 1588 C CA . LYS B 1 98 ? 35.089 4.261 31.729 1.00 32.59 98 LYS B CA 1
ATOM 1589 C C . LYS B 1 98 ? 34.513 2.996 32.365 1.00 32.42 98 LYS B C 1
ATOM 1590 O O . LYS B 1 98 ? 35.179 2.293 33.119 1.00 31.86 98 LYS B O 1
ATOM 1596 N N . SER B 1 99 ? 33.232 2.756 32.124 1.00 32.22 99 SER B N 1
ATOM 1597 C CA . SER B 1 99 ? 32.558 1.597 32.682 1.00 32.17 99 SER B CA 1
ATOM 1598 C C . SER B 1 99 ? 33.208 0.316 32.165 1.00 33.01 99 SER B C 1
ATOM 1599 O O . SER B 1 99 ? 33.403 -0.646 32.922 1.00 31.67 99 SER B O 1
ATOM 1602 N N . LEU B 1 100 ? 33.520 0.314 30.868 1.00 33.73 100 LEU B N 1
ATOM 1603 C CA . LEU B 1 100 ? 34.205 -0.803 30.225 1.00 35.59 100 LEU B CA 1
ATOM 1604 C C . LEU B 1 100 ? 35.598 -1.006 30.834 1.00 37.05 100 LEU B C 1
ATOM 1605 O O . LEU B 1 100 ? 35.968 -2.110 31.221 1.00 37.00 100 LEU B O 1
ATOM 1610 N N . GLU B 1 101 ? 36.355 0.070 30.956 1.00 38.95 101 GLU B N 1
ATOM 1611 C CA . GLU B 1 101 ? 37.653 -0.006 31.619 1.00 40.29 101 GLU B CA 1
ATOM 1612 C C . GLU B 1 101 ? 37.449 -0.590 33.025 1.00 40.96 101 GLU B C 1
ATOM 1613 O O . GLU B 1 101 ? 38.074 -1.600 33.374 1.00 41.03 101 GLU B O 1
ATOM 1619 N N . ASN B 1 102 ? 36.531 -0.013 33.802 1.00 41.32 102 ASN B N 1
ATOM 1620 C CA . ASN B 1 102 ? 36.290 -0.506 35.164 1.00 42.47 102 ASN B CA 1
ATOM 1621 C C . ASN B 1 102 ? 35.909 -2.001 35.189 1.00 43.38 102 ASN B C 1
ATOM 1622 O O . ASN B 1 102 ? 36.260 -2.710 36.121 1.00 43.08 102 ASN B O 1
ATOM 1627 N N . ALA B 1 103 ? 35.205 -2.467 34.160 1.00 44.82 103 ALA B N 1
ATOM 1628 C CA . ALA B 1 103 ? 34.767 -3.861 34.067 1.00 46.32 103 ALA B CA 1
ATOM 1629 C C . ALA B 1 103 ? 35.901 -4.825 33.723 1.00 48.24 103 ALA B C 1
ATOM 1630 O O . ALA B 1 103 ? 35.746 -6.035 33.906 1.00 49.04 103 ALA B O 1
ATOM 1632 N N . LYS B 1 104 ? 37.017 -4.283 33.211 1.00 49.84 104 LYS B N 1
ATOM 1633 C CA . LYS B 1 104 ? 38.192 -5.054 32.759 1.00 50.27 104 LYS B CA 1
ATOM 1634 C C . LYS B 1 104 ? 39.394 -4.788 33.661 1.00 51.28 104 LYS B C 1
ATOM 1635 O O . LYS B 1 104 ? 39.468 -5.292 34.785 1.00 52.68 104 LYS B O 1
#

Nearest PDB structures (foldseek):
  2od0-assembly1_B  TM=1.010E+00  e=1.552E-16  Vibrio parahaemolyticus RIMD 2210633
  8ro0-assembly1_TF  TM=4.791E-01  e=3.012E+00  Caenorhabditis elegans
  8ro2-assembly1_TF  TM=5.236E-01  e=3.012E+00  Homo sapiens
  3nwn-assembly1_A  TM=2.340E-01  e=1.980E+00  Homo sapiens
  2od0-assembly1_B  TM=9.990E-01  e=5.275E-15  Vibrio parahaemolyticus RIMD 2210633

CATH classification: 3.30.1460.30

Radius of gyration: 18.89 Å; Cα contacts (8 Å, |Δi|>4): 331; chains: 2; bounding box: 38×43×60 Å

B-factor: mean 34.91, std 9.92, range [19.89, 121.56]